Protein AF-A0AAV8RXY7-F1 (afdb_monomer)

Solvent-accessible surface area (backbone atoms only — not comparable to full-atom values): 15376 Å² total; per-residue (Å²): 144,84,85,85,75,96,78,85,91,80,81,75,72,74,79,81,74,60,97,50,96,78,36,74,50,76,50,83,57,82,50,95,95,50,82,66,49,43,33,24,35,46,26,72,66,58,101,54,86,32,52,81,64,54,101,77,52,62,46,78,62,53,51,87,54,90,27,57,90,34,76,30,39,99,88,42,94,84,59,57,44,53,64,46,86,80,56,70,47,79,39,71,18,61,51,19,47,54,55,50,50,54,50,52,23,30,49,59,41,71,43,48,61,59,52,52,54,48,56,75,72,41,94,61,91,74,90,79,55,100,74,74,42,69,87,66,44,89,69,62,76,67,76,58,92,83,53,81,51,97,85,53,45,76,90,37,54,83,67,57,90,86,42,88,86,58,78,71,69,78,86,64,45,76,50,41,52,92,54,35,48,86,70,66,90,48,71,69,58,25,47,77,69,73,32,45,79,54,95,94,34,50,32,39,51,46,39,62,53,48,53,55,49,52,62,73,67,56,87,83,80,86,88,84,89,68,100,71,92,84,74,87,83,80,127

Foldseek 3Di:
DDDDDDDDPPDPPDDDFAQDPPDKDWDFDDDPPDATKTKIKDWPQDPDAQQDDDPVQDQPPCCVHPCVVRADDPPDDPTRGGGHDIDMDMDIFDQSVVSVVLVVFQVCLVCVVVVVVVVVPDVDPPPDDPPPDPPVVVRDDHFDPPDPDPVTRPVRDPDDPPDPPDDDDDDADWDKPNRGDDQDQDPVSLVVVVWDQDPNITTGPRSVVVVVVCVVPDDDDDDDDDPDDDDPPDD

Secondary structure (DSSP, 8-state):
------------------S-TT-EEEEEE--TTSPPEEEEEEES--SSTT----TT--SSSSTTTTTTT----SS-SSS--------EEEEESHHHHHHHHHHHHHHHHHTHHHHHHHHHH-SS-----TTS-GGG-TTS----TT---TT--GGG-SS-TT-TT--------EEETTT-S---SSHHHHHHTT-EEETTEEEEEHHHHHHHHHHHH-SS------S--------

Structure (mmCIF, N/CA/C/O backbone):
data_AF-A0AAV8RXY7-F1
#
_entry.id   AF-A0AAV8RXY7-F1
#
loop_
_atom_site.group_PDB
_atom_site.id
_atom_site.type_symbol
_atom_site.label_atom_id
_atom_site.label_alt_id
_atom_site.label_comp_id
_atom_site.label_asym_id
_atom_site.label_entity_id
_atom_site.label_seq_id
_atom_site.pdbx_PDB_ins_code
_atom_site.Cartn_x
_atom_site.Cartn_y
_atom_site.Cartn_z
_atom_site.occupancy
_atom_site.B_iso_or_equiv
_atom_site.auth_seq_id
_atom_site.auth_comp_id
_atom_site.auth_asym_id
_atom_site.auth_atom_id
_atom_site.pdbx_PDB_model_num
ATOM 1 N N . MET A 1 1 ? -4.567 -44.059 16.437 1.00 34.59 1 MET A N 1
ATOM 2 C CA . MET A 1 1 ? -3.277 -43.548 16.931 1.00 34.59 1 MET A CA 1
ATOM 3 C C . MET A 1 1 ? -2.246 -43.784 15.844 1.00 34.59 1 MET A C 1
ATOM 5 O O . MET A 1 1 ? -1.681 -44.859 15.807 1.00 34.59 1 MET A O 1
ATOM 9 N N . GLN A 1 2 ? -2.118 -42.834 14.917 1.00 22.16 2 GLN A N 1
ATOM 10 C CA . GLN A 1 2 ? -0.884 -42.459 14.221 1.00 22.16 2 GLN A CA 1
ATOM 11 C C . GLN A 1 2 ? -1.241 -41.192 13.435 1.00 22.16 2 GLN A C 1
ATOM 13 O O . GLN A 1 2 ? -2.153 -41.204 12.610 1.00 22.16 2 GLN A O 1
ATOM 18 N N . VAL A 1 3 ? -0.653 -40.076 13.853 1.00 27.45 3 VAL A N 1
ATOM 19 C CA . VAL A 1 3 ? -0.869 -38.731 13.319 1.00 27.45 3 VAL A CA 1
ATOM 20 C C . VAL A 1 3 ? 0.411 -38.405 12.570 1.00 27.45 3 VAL A C 1
ATOM 22 O O . VAL A 1 3 ? 1.400 -38.051 13.204 1.00 27.45 3 VAL A O 1
ATOM 25 N N . ASP A 1 4 ? 0.403 -38.562 11.251 1.00 24.06 4 ASP A N 1
ATOM 26 C CA . ASP A 1 4 ? 1.559 -38.221 10.424 1.00 24.06 4 ASP A CA 1
ATOM 27 C C . ASP A 1 4 ? 1.379 -36.811 9.849 1.00 24.06 4 ASP A C 1
ATOM 29 O O . ASP A 1 4 ? 0.606 -36.551 8.928 1.00 24.06 4 ASP A O 1
ATOM 33 N N . SER A 1 5 ? 2.036 -35.896 10.563 1.00 25.20 5 SER A N 1
ATOM 34 C CA . SER A 1 5 ? 2.735 -34.685 10.124 1.00 25.20 5 SER A CA 1
ATOM 35 C C . SER A 1 5 ? 2.335 -34.018 8.798 1.00 25.20 5 SER A C 1
ATOM 37 O O . SER A 1 5 ? 2.651 -34.438 7.688 1.00 25.20 5 SER A O 1
ATOM 39 N N . LEU A 1 6 ? 1.770 -32.825 8.989 1.00 29.48 6 LEU A N 1
ATOM 40 C CA . LEU A 1 6 ? 1.746 -31.674 8.092 1.00 29.48 6 LEU A CA 1
ATOM 41 C C . LEU A 1 6 ? 3.090 -31.465 7.372 1.00 29.48 6 LEU A C 1
ATOM 43 O O . LEU A 1 6 ? 4.058 -30.987 7.961 1.00 29.48 6 LEU A O 1
ATOM 47 N N . ALA A 1 7 ? 3.111 -31.739 6.073 1.00 24.28 7 ALA A N 1
ATOM 48 C CA . ALA A 1 7 ? 4.133 -31.261 5.158 1.00 24.28 7 ALA A CA 1
ATOM 49 C C . ALA A 1 7 ? 3.446 -30.482 4.029 1.00 24.28 7 ALA A C 1
ATOM 51 O O . ALA A 1 7 ? 2.428 -30.929 3.505 1.00 24.28 7 ALA A O 1
ATOM 52 N N . TRP A 1 8 ? 4.052 -29.352 3.650 1.00 22.92 8 TRP A N 1
ATOM 53 C CA . TRP A 1 8 ? 3.743 -28.499 2.489 1.00 22.92 8 TRP A CA 1
ATOM 54 C C . TRP A 1 8 ? 2.777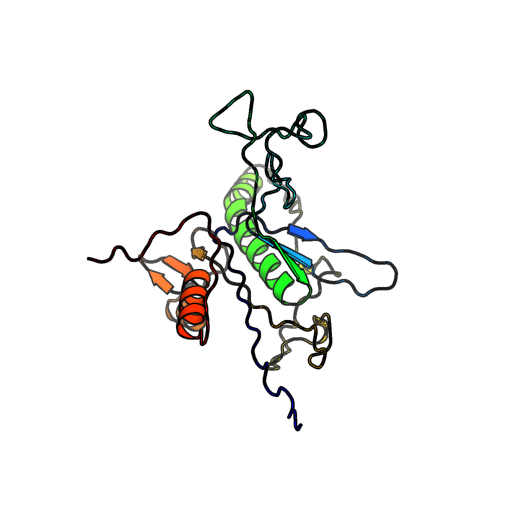 -27.319 2.693 1.00 22.92 8 TRP A C 1
ATOM 56 O O . TRP A 1 8 ? 1.708 -27.236 2.098 1.00 22.92 8 TRP A O 1
ATOM 66 N N . LEU A 1 9 ? 3.251 -26.313 3.435 1.00 25.00 9 LEU A N 1
ATOM 67 C CA . LEU A 1 9 ? 2.855 -24.905 3.279 1.00 25.00 9 LEU A CA 1
ATOM 68 C C . LEU A 1 9 ? 3.960 -24.149 2.516 1.00 25.00 9 LEU A C 1
ATOM 70 O O . LEU A 1 9 ? 4.635 -23.286 3.062 1.00 25.00 9 LEU A O 1
ATOM 74 N N . SER A 1 10 ? 4.176 -24.502 1.248 1.00 30.14 10 SER A N 1
ATOM 75 C CA . SER A 1 10 ? 5.050 -23.754 0.335 1.00 30.14 10 SER A CA 1
ATOM 76 C C . SER A 1 10 ? 4.173 -22.879 -0.564 1.00 30.14 10 SER A C 1
ATOM 78 O O . SER A 1 10 ? 3.260 -23.384 -1.216 1.00 30.14 10 SER A O 1
ATOM 80 N N . ASN A 1 11 ? 4.465 -21.572 -0.569 1.00 27.84 11 ASN A N 1
ATOM 81 C CA . ASN A 1 11 ? 3.785 -20.459 -1.256 1.00 27.84 11 ASN A CA 1
ATOM 82 C C . ASN A 1 11 ? 2.677 -19.743 -0.465 1.00 27.84 11 ASN A C 1
ATOM 84 O O . ASN A 1 11 ? 1.527 -19.656 -0.894 1.00 27.84 11 ASN A O 1
ATOM 88 N N . ARG A 1 12 ? 3.051 -19.106 0.652 1.00 28.88 12 ARG A N 1
ATOM 89 C CA . ARG A 1 12 ? 2.296 -17.975 1.219 1.00 28.88 12 ARG A CA 1
ATOM 90 C C . ARG A 1 12 ? 2.552 -16.702 0.397 1.00 28.88 12 ARG A C 1
ATOM 92 O O . ARG A 1 12 ? 3.241 -15.792 0.837 1.00 28.88 12 ARG A O 1
ATOM 99 N N . LEU A 1 13 ? 1.996 -16.638 -0.811 1.00 28.05 13 LEU A N 1
ATOM 100 C CA . LEU A 1 13 ? 1.849 -15.379 -1.550 1.00 28.05 13 LEU A CA 1
ATOM 101 C C . LEU A 1 13 ? 0.581 -14.685 -1.043 1.00 28.05 13 LEU A C 1
ATOM 103 O O . LEU A 1 13 ? -0.517 -14.949 -1.527 1.00 28.05 13 LEU A O 1
ATOM 107 N N . TRP A 1 14 ? 0.728 -13.810 -0.052 1.00 30.62 14 TRP A N 1
ATOM 108 C CA . TRP A 1 14 ? -0.357 -12.932 0.381 1.00 30.62 14 TRP A CA 1
ATOM 109 C C . TRP A 1 14 ? -0.233 -11.610 -0.369 1.00 30.62 14 TRP A C 1
ATOM 111 O O . TRP A 1 14 ? 0.578 -10.751 -0.033 1.00 30.62 14 TRP A O 1
ATOM 121 N N . GLY A 1 15 ? -1.011 -11.463 -1.439 1.00 29.14 15 GLY A N 1
ATOM 122 C CA . GLY A 1 15 ? -1.117 -10.197 -2.155 1.00 29.14 15 GLY A CA 1
ATOM 123 C C . GLY A 1 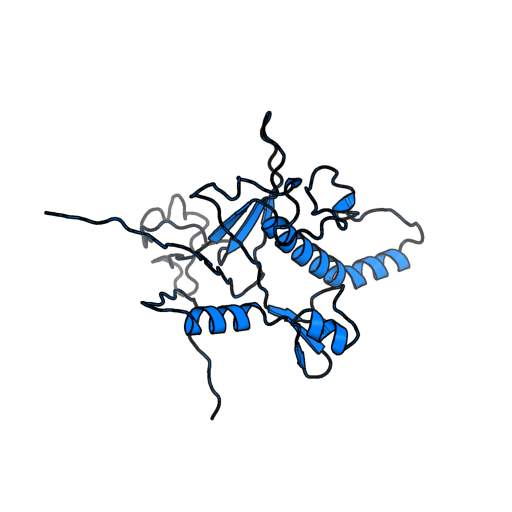15 ? -2.042 -9.249 -1.401 1.00 29.14 15 GLY A C 1
ATOM 124 O O . GLY A 1 15 ? -3.256 -9.348 -1.549 1.00 29.14 15 GLY A O 1
ATOM 125 N N . LEU A 1 16 ? -1.490 -8.318 -0.618 1.00 32.62 16 LEU A N 1
ATOM 126 C CA . LEU A 1 16 ? -2.256 -7.165 -0.151 1.00 32.62 16 LEU A CA 1
ATOM 127 C C . LEU A 1 16 ? -2.318 -6.154 -1.300 1.00 32.62 16 LEU A C 1
ATOM 129 O O . LEU A 1 16 ? -1.301 -5.588 -1.696 1.00 32.62 16 LEU A O 1
ATOM 133 N N . SER A 1 17 ? -3.500 -5.951 -1.874 1.00 33.50 17 SER A N 1
ATOM 134 C CA . SER A 1 17 ? -3.694 -4.989 -2.954 1.00 33.50 17 SER A CA 1
ATOM 135 C C . SER A 1 17 ? -4.629 -3.883 -2.495 1.00 33.50 17 SER A C 1
ATOM 137 O O . SER A 1 17 ? -5.847 -4.054 -2.488 1.00 33.50 17 SER A O 1
ATOM 139 N N . THR A 1 18 ? -4.064 -2.725 -2.168 1.00 38.75 18 THR A N 1
ATOM 140 C CA . THR A 1 18 ? -4.831 -1.531 -1.814 1.00 38.75 18 THR A CA 1
ATOM 141 C C . THR A 1 18 ? -5.214 -0.789 -3.093 1.00 38.75 18 THR A C 1
ATOM 143 O O . THR A 1 18 ? -4.371 -0.425 -3.914 1.00 38.75 18 THR A O 1
ATOM 146 N N . HIS A 1 19 ? -6.518 -0.599 -3.308 1.00 36.34 19 HIS A N 1
ATOM 147 C CA . HIS A 1 19 ? -7.086 -0.090 -4.565 1.00 36.34 19 HIS A CA 1
ATOM 148 C C . HIS A 1 19 ? -6.817 1.410 -4.813 1.00 36.34 19 HIS A C 1
ATOM 150 O O . HIS A 1 19 ? -7.224 1.977 -5.829 1.00 36.34 19 HIS A O 1
ATOM 156 N N . THR A 1 20 ? -6.069 2.055 -3.920 1.00 40.84 20 THR A N 1
ATOM 157 C CA . THR A 1 20 ? -5.692 3.457 -4.034 1.00 40.84 20 THR A CA 1
ATOM 158 C C . THR A 1 20 ? -4.295 3.630 -3.471 1.00 40.84 20 THR A C 1
ATOM 160 O O . THR A 1 20 ? -4.070 3.524 -2.271 1.00 40.84 20 THR A O 1
ATOM 163 N N . THR A 1 21 ? -3.334 3.966 -4.328 1.00 41.31 21 THR A N 1
ATOM 164 C CA . THR A 1 21 ? -2.010 4.456 -3.924 1.00 41.31 21 THR A CA 1
ATOM 165 C C . THR A 1 21 ? -2.142 5.876 -3.346 1.00 41.31 21 THR A C 1
ATOM 167 O O . THR A 1 21 ? -1.557 6.827 -3.869 1.00 41.31 21 THR A O 1
ATOM 170 N N . ARG A 1 22 ? -2.994 6.076 -2.335 1.00 44.72 22 ARG A N 1
ATOM 171 C CA . ARG A 1 22 ? -3.129 7.356 -1.625 1.00 44.72 22 ARG A CA 1
ATOM 172 C C . ARG A 1 22 ? -2.224 7.404 -0.397 1.00 44.72 22 ARG A C 1
ATOM 174 O O . ARG A 1 22 ? -1.561 8.419 -0.223 1.00 44.72 22 ARG A O 1
ATOM 181 N N . ASN A 1 23 ? -2.031 6.279 0.295 1.00 46.62 23 ASN A N 1
ATOM 182 C CA . ASN A 1 23 ? -1.263 6.246 1.543 1.00 46.62 23 ASN A CA 1
ATOM 183 C C . ASN A 1 23 ? -0.055 5.331 1.432 1.00 46.62 23 ASN A C 1
ATOM 185 O O . ASN A 1 23 ? -0.167 4.110 1.503 1.00 46.62 23 ASN A O 1
ATOM 189 N N . ALA A 1 24 ? 1.100 5.950 1.215 1.00 52.00 24 ALA A N 1
ATOM 190 C CA . ALA A 1 24 ? 2.394 5.315 1.370 1.00 52.00 24 ALA A CA 1
ATOM 191 C C . ALA A 1 24 ? 3.230 6.195 2.295 1.00 52.00 24 ALA A C 1
ATOM 193 O O . ALA A 1 24 ? 3.579 7.319 1.927 1.00 52.00 24 ALA A O 1
ATOM 194 N N . TYR A 1 25 ? 3.541 5.686 3.484 1.00 52.88 25 TYR A N 1
ATOM 195 C CA . TYR A 1 25 ? 4.426 6.360 4.431 1.00 52.88 25 TYR A CA 1
ATOM 196 C C . TYR A 1 25 ? 5.756 5.626 4.475 1.00 52.88 25 TYR A C 1
ATOM 198 O O . TYR A 1 25 ? 5.791 4.400 4.576 1.00 52.88 25 TYR A O 1
ATOM 206 N N . LEU A 1 26 ? 6.849 6.379 4.397 1.00 54.22 26 LEU A N 1
ATOM 207 C CA . LEU A 1 26 ? 8.200 5.849 4.515 1.00 54.22 26 LEU A CA 1
ATOM 208 C C . LEU A 1 26 ? 8.814 6.388 5.793 1.00 54.22 26 LEU A C 1
ATOM 210 O O . LEU A 1 26 ? 8.890 7.600 5.992 1.00 54.22 26 LEU A O 1
ATOM 214 N N . LEU A 1 27 ? 9.255 5.475 6.648 1.00 52.12 27 LEU A N 1
ATOM 215 C CA . LEU A 1 27 ? 9.952 5.794 7.884 1.00 52.12 27 LEU A CA 1
ATOM 216 C C . LEU A 1 27 ? 11.295 5.077 7.876 1.00 52.12 27 LEU A C 1
ATOM 218 O O . LEU A 1 27 ? 11.360 3.853 7.876 1.00 52.12 27 LEU A O 1
ATOM 222 N N . THR A 1 28 ? 12.381 5.840 7.918 1.00 49.81 28 THR A N 1
ATOM 223 C CA . THR A 1 28 ? 13.703 5.297 8.240 1.00 49.81 28 THR A CA 1
ATOM 224 C C . THR A 1 28 ? 13.858 5.323 9.757 1.00 49.81 28 THR A C 1
ATOM 226 O O . THR A 1 28 ? 14.027 6.396 10.341 1.00 49.81 28 THR A O 1
ATOM 229 N N . ARG A 1 29 ? 13.764 4.166 10.423 1.00 43.91 29 ARG A N 1
ATOM 230 C CA . ARG A 1 29 ? 13.969 4.078 11.877 1.00 43.91 29 ARG A CA 1
ATOM 231 C C . ARG A 1 29 ? 15.422 3.719 12.181 1.00 43.91 29 ARG A C 1
ATOM 233 O O . ARG A 1 29 ? 15.904 2.678 11.752 1.00 43.91 29 ARG A O 1
ATOM 240 N N . ARG A 1 30 ? 16.086 4.547 12.993 1.00 42.56 30 ARG A N 1
ATOM 241 C CA . ARG A 1 30 ? 17.365 4.216 13.635 1.00 42.56 30 ARG A CA 1
ATOM 242 C C . ARG A 1 30 ? 17.075 3.619 15.007 1.00 42.56 30 ARG A C 1
ATOM 244 O O . ARG A 1 30 ? 16.600 4.328 15.891 1.00 42.56 30 ARG A O 1
ATOM 251 N N . LEU A 1 31 ? 17.358 2.338 15.198 1.00 42.62 31 LEU A N 1
ATOM 252 C CA . LEU A 1 31 ? 17.542 1.794 16.540 1.00 42.62 31 LEU A CA 1
ATOM 253 C C . LEU A 1 31 ? 19.045 1.801 16.806 1.00 42.62 31 LEU A C 1
ATOM 255 O O . LEU A 1 31 ? 19.824 1.299 15.999 1.00 42.62 31 LEU A O 1
ATOM 259 N N . LEU A 1 32 ? 19.466 2.441 17.897 1.00 39.31 32 LEU A N 1
ATOM 260 C CA . LEU A 1 32 ? 20.851 2.359 18.350 1.00 39.31 32 LEU A CA 1
ATOM 261 C C . LEU A 1 32 ? 21.163 0.863 18.531 1.00 39.31 32 LEU A C 1
ATOM 263 O O . LEU A 1 32 ? 20.514 0.225 19.349 1.00 39.31 32 LEU A O 1
ATOM 267 N N . GLN A 1 33 ? 22.109 0.335 17.741 1.00 38.84 33 GLN A N 1
ATOM 268 C CA . GLN A 1 33 ? 22.546 -1.075 17.647 1.00 38.84 33 GLN A CA 1
ATOM 269 C C . GLN A 1 33 ? 21.853 -1.997 16.615 1.00 38.84 33 GLN A C 1
ATOM 271 O O . GLN A 1 33 ? 22.261 -3.150 16.515 1.00 38.84 33 GLN A O 1
ATOM 276 N N . VAL A 1 34 ? 20.902 -1.535 15.787 1.00 49.19 34 VAL A N 1
ATOM 277 C CA . VAL A 1 34 ? 20.302 -2.365 14.711 1.00 49.19 34 VAL A CA 1
ATOM 278 C C . VAL A 1 34 ? 20.523 -1.724 13.341 1.00 49.19 34 VAL A C 1
ATOM 280 O O . VAL A 1 34 ? 20.397 -0.508 13.193 1.00 49.19 34 VAL A O 1
ATOM 283 N N . GLN A 1 35 ? 20.858 -2.552 12.348 1.00 53.28 35 GLN A N 1
ATOM 284 C CA . GLN A 1 35 ? 20.993 -2.182 10.937 1.00 53.28 35 GLN A CA 1
ATOM 285 C C . GLN A 1 35 ? 19.754 -1.406 10.452 1.00 53.28 35 GLN A C 1
ATOM 287 O O . GLN A 1 35 ? 18.624 -1.714 10.839 1.00 53.28 35 GLN A O 1
ATOM 292 N N . GLU A 1 36 ? 19.964 -0.366 9.641 1.00 58.91 36 GLU A N 1
ATOM 293 C CA . GLU A 1 36 ? 18.878 0.467 9.117 1.00 58.91 36 GLU A CA 1
ATOM 294 C C . GLU A 1 36 ? 17.955 -0.380 8.231 1.00 58.91 36 GLU A C 1
ATOM 296 O O . GLU A 1 36 ? 18.405 -1.004 7.274 1.00 58.91 36 GLU A O 1
ATOM 301 N N . LYS A 1 37 ? 16.660 -0.420 8.558 1.00 68.00 37 LYS A N 1
ATOM 302 C CA . LYS A 1 37 ? 15.653 -1.154 7.784 1.00 68.00 37 LYS A CA 1
ATOM 303 C C . LYS A 1 37 ? 14.834 -0.180 6.949 1.00 68.00 37 LYS A C 1
ATOM 305 O O . LYS A 1 37 ? 14.349 0.829 7.468 1.00 68.00 37 LYS A O 1
ATOM 310 N N . ASN A 1 38 ? 14.624 -0.509 5.677 1.00 77.56 38 ASN A N 1
ATOM 311 C CA . ASN A 1 38 ? 13.622 0.173 4.866 1.00 77.56 38 ASN A CA 1
ATOM 312 C C . ASN A 1 38 ? 12.235 -0.261 5.345 1.00 77.56 38 ASN A C 1
ATOM 314 O O . ASN A 1 38 ? 11.945 -1.458 5.344 1.00 77.56 38 ASN A O 1
ATOM 318 N N . ILE A 1 39 ? 11.396 0.699 5.742 1.00 85.25 39 ILE A N 1
ATOM 319 C CA . ILE A 1 39 ? 10.032 0.443 6.212 1.00 85.25 39 ILE A CA 1
ATOM 320 C C . ILE A 1 39 ? 9.050 1.278 5.396 1.00 85.25 39 ILE A C 1
ATOM 322 O O . ILE A 1 39 ? 9.222 2.492 5.251 1.00 85.25 39 ILE A O 1
ATOM 326 N N . ALA A 1 40 ? 8.004 0.622 4.899 1.00 86.25 40 ALA A N 1
ATOM 327 C CA . ALA A 1 40 ? 6.881 1.251 4.223 1.00 86.25 40 ALA A CA 1
ATOM 328 C C . ALA A 1 40 ? 5.558 0.831 4.870 1.00 86.25 40 ALA A C 1
ATOM 330 O O . ALA A 1 40 ? 5.413 -0.307 5.306 1.00 86.25 40 ALA A O 1
ATOM 331 N N . PHE A 1 41 ? 4.583 1.733 4.898 1.00 88.25 41 PHE A N 1
ATOM 332 C CA . PHE A 1 41 ? 3.213 1.439 5.320 1.00 88.25 41 PHE A CA 1
ATOM 333 C C . PHE A 1 41 ? 2.270 1.600 4.126 1.00 88.25 41 PHE A C 1
ATOM 335 O O . PHE A 1 41 ? 2.372 2.606 3.419 1.00 88.25 41 PHE A O 1
ATOM 342 N N . LEU A 1 42 ? 1.407 0.608 3.883 1.00 87.62 42 LEU A N 1
ATOM 343 C CA . LEU A 1 42 ? 0.413 0.592 2.805 1.00 87.62 42 LEU A CA 1
ATOM 344 C C . LEU A 1 42 ? -0.931 0.070 3.327 1.00 87.62 42 LEU A C 1
ATOM 346 O O . LEU A 1 42 ? -0.979 -0.941 4.019 1.00 87.62 42 LEU A O 1
ATOM 350 N N . GLY A 1 43 ? -2.040 0.695 2.942 1.00 87.62 43 GLY A N 1
ATOM 351 C CA . GLY A 1 43 ? -3.375 0.270 3.377 1.00 87.62 43 GLY A CA 1
ATOM 352 C C . GLY A 1 43 ? -4.482 1.174 2.858 1.00 87.62 43 GLY A C 1
ATOM 353 O O . GLY A 1 43 ? -4.225 2.053 2.029 1.00 87.62 43 GLY A O 1
ATOM 354 N N . GLY A 1 44 ? -5.700 0.960 3.357 1.00 85.56 44 GLY A N 1
ATOM 355 C CA . GLY A 1 44 ? -6.822 1.883 3.157 1.00 85.56 44 GLY A CA 1
ATOM 356 C C . GLY A 1 44 ? -6.760 3.112 4.070 1.00 85.56 44 GLY A C 1
ATOM 357 O O . GLY A 1 44 ? -7.213 4.181 3.676 1.00 85.56 44 GLY A O 1
ATOM 358 N N . LEU A 1 45 ? -6.084 2.997 5.219 1.00 88.62 45 LEU A N 1
ATOM 359 C CA . LEU A 1 45 ? -6.059 4.045 6.243 1.00 88.62 45 LEU A CA 1
ATOM 360 C C . LEU A 1 45 ? -5.279 5.306 5.809 1.00 88.62 45 LEU A C 1
ATOM 362 O O . LEU A 1 45 ? -4.052 5.274 5.671 1.00 88.62 45 LEU A O 1
ATOM 366 N N . ASP A 1 46 ? -5.999 6.412 5.619 1.00 87.69 46 ASP A N 1
ATOM 367 C CA . ASP A 1 46 ? -5.462 7.770 5.466 1.00 87.69 46 ASP A CA 1
ATOM 368 C C . ASP A 1 46 ? -5.164 8.398 6.851 1.00 87.69 46 ASP A C 1
ATOM 370 O O . ASP A 1 46 ? -5.894 8.168 7.816 1.00 87.69 46 ASP A O 1
ATOM 374 N N . L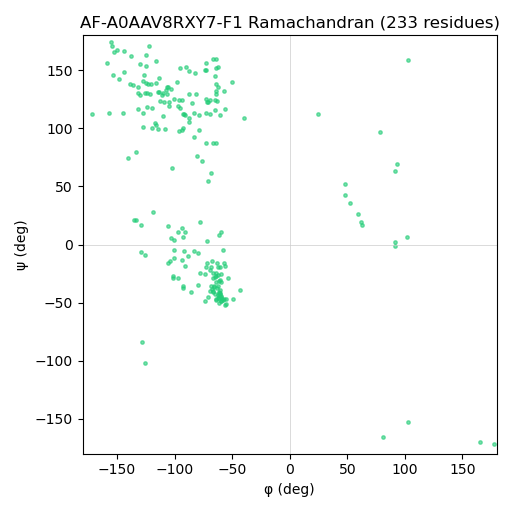EU A 1 47 ? -4.133 9.249 6.956 1.00 87.19 47 LEU A N 1
ATOM 375 C CA . LEU A 1 47 ? -3.910 10.097 8.143 1.00 87.19 47 LEU A CA 1
ATOM 376 C C . LEU A 1 47 ? -4.812 11.340 8.101 1.00 87.19 47 LEU A C 1
ATOM 378 O O . LEU A 1 47 ? -4.362 12.438 7.766 1.00 87.19 47 LEU A O 1
ATOM 382 N N . CYS A 1 48 ? -6.093 11.151 8.397 1.00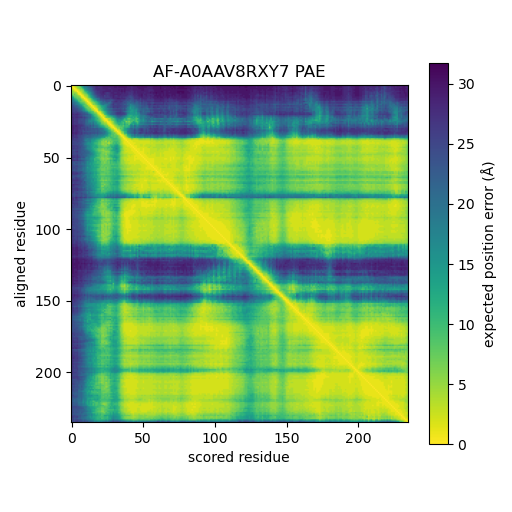 88.69 48 CYS A N 1
ATOM 383 C CA . CYS A 1 48 ? -7.098 12.210 8.420 1.00 88.69 48 CYS A CA 1
ATOM 384 C C . CYS A 1 48 ? -8.266 11.865 9.352 1.00 88.69 48 CYS A C 1
ATOM 386 O O . CYS A 1 48 ? -8.391 10.734 9.818 1.00 88.69 48 CYS A O 1
ATOM 388 N N . ASP A 1 49 ? -9.135 12.846 9.576 1.00 90.50 49 ASP A N 1
ATOM 389 C CA . ASP A 1 49 ? -10.151 12.809 10.630 1.00 90.50 49 ASP A CA 1
ATOM 390 C C . ASP A 1 49 ? -11.172 11.670 10.457 1.00 90.50 49 ASP A C 1
ATOM 392 O O . ASP A 1 49 ? -11.693 11.438 9.366 1.00 90.50 49 ASP A O 1
ATOM 396 N N . GLY A 1 50 ? -11.500 10.956 11.525 1.00 92.31 50 GLY A N 1
ATOM 397 C CA . GLY A 1 50 ? -12.506 9.902 11.574 1.00 92.31 50 GLY A CA 1
ATOM 398 C C . GLY A 1 50 ? -11.980 8.500 11.294 1.00 92.31 50 GLY A C 1
ATOM 399 O O . GLY A 1 50 ? -12.770 7.558 11.312 1.00 92.31 50 GLY A O 1
ATOM 400 N N . ARG A 1 51 ? -10.677 8.355 11.011 1.00 93.94 51 ARG A N 1
ATOM 401 C CA . ARG A 1 51 ? -10.047 7.077 10.616 1.00 93.94 51 ARG A CA 1
ATOM 402 C C . ARG A 1 51 ? -9.517 6.306 11.816 1.00 93.94 51 ARG A C 1
ATOM 404 O O . ARG A 1 51 ? -9.269 5.107 11.706 1.00 93.94 51 ARG A O 1
ATOM 411 N N . TYR A 1 52 ? -9.321 6.981 12.948 1.00 94.62 52 TYR A N 1
ATOM 412 C CA . TYR A 1 52 ? -8.957 6.312 14.184 1.00 94.62 52 TYR A CA 1
ATOM 413 C C . TYR A 1 52 ? -10.158 5.525 14.710 1.00 94.62 52 TYR A C 1
ATOM 415 O O . TYR A 1 52 ? -11.219 6.089 14.973 1.00 94.62 52 TYR A O 1
ATOM 423 N N . ASP A 1 53 ? -9.987 4.219 14.895 1.00 96.06 53 ASP A N 1
ATOM 424 C CA . ASP A 1 53 ? -10.985 3.384 15.552 1.00 96.06 53 ASP A CA 1
ATOM 425 C C . ASP A 1 53 ? -10.357 2.129 16.168 1.00 96.06 53 ASP A C 1
ATOM 427 O O . ASP A 1 53 ? -9.166 1.846 16.005 1.00 96.06 53 ASP A O 1
ATOM 431 N N . THR A 1 54 ? -11.173 1.369 16.891 1.00 94.94 54 THR A N 1
ATOM 432 C CA . THR A 1 54 ? -10.808 0.071 17.459 1.00 94.94 54 THR A CA 1
ATOM 433 C C . THR A 1 54 ? -11.804 -1.004 17.010 1.00 94.94 54 THR A C 1
ATOM 435 O O . THR A 1 54 ? -12.917 -0.676 16.595 1.00 94.94 54 THR A O 1
ATOM 438 N N . PRO A 1 55 ? -11.480 -2.309 17.132 1.00 96.44 55 PRO A N 1
ATOM 439 C CA . PRO A 1 55 ? -12.403 -3.383 16.743 1.00 96.44 55 PRO A CA 1
ATOM 440 C C . PRO A 1 55 ? -13.766 -3.356 17.455 1.00 96.44 55 PRO A C 1
ATOM 442 O O . PRO A 1 55 ? -14.697 -4.020 17.017 1.00 96.44 55 PRO A O 1
ATOM 445 N N . GLN A 1 56 ? -13.895 -2.607 18.556 1.00 95.94 56 GLN A N 1
ATOM 446 C CA . GLN A 1 56 ? -15.159 -2.421 19.270 1.00 95.94 56 GLN A CA 1
ATOM 447 C C . GLN A 1 56 ? -16.150 -1.515 18.526 1.00 95.94 56 GLN A C 1
ATOM 449 O O . GLN A 1 56 ? -17.332 -1.572 18.853 1.00 95.94 56 GLN A O 1
ATOM 454 N N . GLN A 1 57 ? -15.692 -0.688 17.573 1.00 93.88 57 GLN A N 1
ATOM 455 C CA . GLN A 1 57 ? -16.540 0.147 16.707 1.00 93.88 57 GLN A CA 1
ATOM 456 C C . GLN A 1 57 ? -17.610 0.930 17.490 1.00 93.88 57 GLN A C 1
ATOM 458 O O . GLN A 1 57 ? -18.814 0.855 17.233 1.00 93.88 57 GLN A O 1
ATOM 463 N N . ARG A 1 58 ? -17.159 1.649 18.521 1.00 93.94 58 ARG A N 1
ATOM 464 C CA . ARG A 1 58 ? -18.028 2.308 19.504 1.00 93.94 58 ARG A CA 1
ATOM 465 C C . ARG A 1 58 ? -18.859 3.416 18.848 1.00 93.94 58 ARG A C 1
ATOM 467 O O . ARG A 1 58 ? -18.313 4.348 18.273 1.00 93.94 58 ARG A O 1
ATOM 474 N N . LEU A 1 59 ? -20.186 3.341 18.986 1.00 94.94 59 LEU A N 1
ATOM 475 C CA . LEU A 1 59 ? -21.122 4.281 18.344 1.00 94.94 59 LEU A CA 1
ATOM 476 C C . LEU A 1 59 ? -21.369 5.572 19.141 1.00 94.94 59 LEU A C 1
ATOM 478 O O . LEU A 1 59 ? -21.479 6.649 18.555 1.00 94.94 59 LEU A O 1
ATOM 482 N N . PHE A 1 60 ? -21.497 5.448 20.466 1.00 93.62 60 PHE A N 1
ATOM 483 C CA . PHE A 1 60 ? -21.857 6.544 21.384 1.00 93.62 60 PHE A CA 1
ATOM 484 C C . PHE A 1 60 ? -20.904 6.683 22.577 1.00 93.62 60 PHE A C 1
ATOM 486 O O . PHE A 1 60 ? -21.044 7.603 23.377 1.00 93.62 60 PHE A O 1
ATOM 493 N N . GLN A 1 61 ? -19.969 5.748 22.735 1.00 93.31 61 GLN A N 1
ATOM 494 C CA . GLN A 1 61 ? -18.986 5.783 23.815 1.00 93.31 61 GLN A CA 1
ATOM 495 C C . GLN A 1 61 ? -17.780 6.608 23.368 1.00 93.31 61 GLN A C 1
ATOM 497 O O . GLN A 1 61 ? -17.461 6.632 22.180 1.00 93.31 61 GLN A O 1
ATOM 502 N N . ASP A 1 62 ? -17.117 7.262 24.324 1.00 92.88 62 ASP A N 1
ATOM 503 C CA . ASP A 1 62 ? -15.868 8.007 24.102 1.00 92.88 62 ASP A CA 1
ATOM 504 C C . ASP A 1 62 ? -15.984 9.198 23.136 1.00 92.88 62 ASP A C 1
ATOM 506 O O . ASP A 1 62 ? -14.973 9.727 22.668 1.00 92.88 62 ASP A O 1
ATOM 510 N N . LEU A 1 63 ? -17.219 9.649 22.866 1.00 91.75 63 LEU A N 1
ATOM 511 C CA . LEU A 1 63 ? -17.490 10.829 22.041 1.00 91.75 63 LEU A CA 1
ATOM 512 C C . LEU A 1 63 ? -16.886 12.103 22.638 1.00 91.75 63 LEU A C 1
ATOM 514 O O . LEU A 1 63 ? -16.479 12.966 21.883 1.00 91.75 63 LEU A O 1
ATOM 518 N N . GLU A 1 64 ? -16.796 12.182 23.967 1.00 91.50 64 GLU A N 1
ATOM 519 C CA . GLU A 1 64 ? -16.186 13.291 24.717 1.00 91.50 64 GLU A CA 1
ATOM 520 C C . GLU A 1 64 ? -14.725 12.989 25.126 1.00 91.50 64 GLU A C 1
ATOM 522 O O . GLU A 1 64 ? -14.155 13.680 25.967 1.00 91.50 64 GLU A O 1
ATOM 527 N N . SER A 1 65 ? -14.111 11.920 24.594 1.00 92.12 65 SER A N 1
ATOM 528 C CA . SER A 1 65 ? -12.717 11.552 24.887 1.00 92.12 65 SER A CA 1
ATOM 529 C C . SER A 1 65 ? -11.887 11.404 23.606 1.00 92.12 65 SER A C 1
ATOM 531 O O . SER A 1 65 ? -11.469 12.394 23.013 1.00 92.12 65 SER A O 1
ATOM 533 N N . VAL A 1 66 ? -11.636 10.177 23.150 1.00 92.00 66 VAL A N 1
ATOM 534 C CA . VAL A 1 66 ? -10.770 9.884 22.001 1.00 92.00 66 VAL A CA 1
ATOM 535 C C . VAL A 1 66 ? -11.370 10.406 20.693 1.00 92.00 66 VAL A C 1
ATOM 537 O O . VAL A 1 66 ? -10.623 10.705 19.765 1.00 92.00 66 VAL A O 1
ATOM 540 N N . TYR A 1 67 ? -12.695 10.571 20.635 1.00 92.62 67 TYR A N 1
ATOM 541 C CA . TYR A 1 67 ? -13.393 11.089 19.460 1.00 92.62 67 TYR A CA 1
ATOM 542 C C . TYR A 1 67 ? -13.828 12.567 19.591 1.00 92.62 67 TYR A C 1
ATOM 544 O O . TYR A 1 67 ? -14.468 13.071 18.670 1.00 92.62 67 TYR A O 1
ATOM 552 N N . ASP A 1 68 ? -13.456 13.284 20.666 1.00 89.88 68 ASP A N 1
ATOM 553 C CA . ASP A 1 68 ? -13.945 14.649 20.997 1.00 89.88 68 ASP A CA 1
ATOM 554 C C . ASP A 1 68 ? -13.623 15.723 19.942 1.00 89.88 68 ASP A C 1
ATOM 556 O O . ASP A 1 68 ? -14.289 16.745 19.841 1.00 89.88 68 ASP A O 1
ATOM 560 N N . ASN A 1 69 ? -12.649 15.477 19.070 1.00 91.25 69 ASN A N 1
ATOM 561 C CA . ASN A 1 69 ? -12.360 16.325 17.908 1.00 91.25 69 ASN A CA 1
ATOM 562 C C . ASN A 1 69 ? -12.157 15.492 16.634 1.00 91.25 69 ASN A C 1
ATOM 564 O O . ASN A 1 69 ? -11.534 15.946 15.680 1.00 91.25 69 ASN A O 1
ATOM 568 N N . ASP A 1 70 ? -12.679 14.265 16.645 1.00 93.31 70 ASP A N 1
ATOM 569 C CA . ASP A 1 70 ? -12.566 13.282 15.563 1.00 93.31 70 ASP A CA 1
ATOM 570 C C . ASP A 1 70 ? -13.916 12.591 15.282 1.00 93.31 70 ASP A C 1
ATOM 572 O O . ASP A 1 70 ? -13.996 11.481 14.744 1.00 93.31 70 ASP A O 1
ATOM 576 N N . PHE A 1 71 ? -15.019 13.236 15.684 1.00 92.69 71 PHE A N 1
ATOM 577 C CA . PHE A 1 71 ? -16.359 12.750 15.390 1.00 92.69 71 PHE A CA 1
ATOM 578 C C . PHE A 1 71 ? -16.594 12.785 13.879 1.00 92.69 71 PHE A C 1
ATOM 580 O O . PHE A 1 71 ? -16.652 13.849 13.261 1.00 92.69 71 PHE A O 1
ATOM 587 N N . HIS A 1 72 ? -16.787 11.608 13.290 1.00 93.12 72 HIS A N 1
ATOM 588 C CA . HIS A 1 72 ? -17.077 11.462 11.874 1.00 93.12 72 HIS A CA 1
ATOM 589 C C . HIS A 1 72 ? -18.428 10.791 11.689 1.00 93.12 72 HIS A C 1
ATOM 591 O O . HIS A 1 72 ? -18.626 9.654 12.104 1.00 93.12 72 HIS A O 1
ATOM 597 N N . ASN A 1 73 ? -19.360 11.509 11.074 1.00 94.00 73 ASN A N 1
ATOM 598 C CA . ASN A 1 73 ? -20.534 10.943 10.429 1.00 94.00 73 ASN A CA 1
ATOM 599 C C . ASN A 1 73 ? -21.014 11.966 9.382 1.00 94.00 73 ASN A C 1
ATOM 601 O O . ASN A 1 73 ? -21.454 13.055 9.755 1.00 94.00 73 ASN A O 1
ATOM 605 N N . PRO A 1 74 ? -20.928 11.663 8.079 1.00 90.50 74 PRO A N 1
ATOM 606 C CA . PRO A 1 74 ? -21.315 12.599 7.027 1.00 90.50 74 PRO A CA 1
ATOM 607 C C . PRO A 1 74 ? -22.836 12.807 6.928 1.00 90.50 74 PRO A C 1
ATOM 609 O O . PRO A 1 74 ? -23.277 13.764 6.295 1.00 90.50 74 PRO A O 1
ATOM 612 N N . MET A 1 75 ? -23.641 11.932 7.539 1.00 91.06 75 MET A N 1
ATOM 613 C CA . MET A 1 75 ? -25.105 11.946 7.463 1.00 91.06 75 MET A CA 1
ATOM 614 C C . MET A 1 75 ? -25.771 12.550 8.707 1.00 91.06 75 MET A C 1
ATOM 616 O O . MET A 1 75 ? -26.875 13.085 8.605 1.00 91.06 75 MET A O 1
ATOM 620 N N . LEU A 1 76 ? -25.137 12.457 9.882 1.00 88.62 76 LEU A N 1
ATOM 621 C CA . LEU A 1 76 ? -25.714 12.845 11.174 1.00 88.62 76 LEU A CA 1
ATOM 622 C C . LEU A 1 76 ? -24.748 13.714 11.981 1.00 88.62 76 LEU A C 1
ATOM 624 O O . LEU A 1 76 ? -23.582 13.379 12.139 1.00 88.62 76 LEU A O 1
ATOM 628 N N . SER A 1 77 ? -25.252 14.793 12.581 1.00 78.81 77 SER A N 1
ATOM 629 C CA . SER A 1 77 ? -24.433 15.740 13.354 1.00 78.81 77 SER A CA 1
ATOM 630 C C . SER A 1 77 ? -24.358 15.460 14.859 1.00 78.81 77 SER A C 1
ATOM 632 O O . SER A 1 77 ? -23.541 16.068 15.540 1.00 78.81 77 SER A O 1
ATOM 634 N N . LYS A 1 78 ? -25.220 14.586 15.403 1.00 77.94 78 LYS A N 1
ATOM 635 C CA . LYS A 1 78 ? -25.362 14.355 16.859 1.00 77.94 78 LYS A CA 1
ATOM 636 C C . LYS A 1 78 ? -25.288 12.883 17.283 1.00 77.94 78 LYS A C 1
ATOM 638 O O . LYS A 1 78 ? -25.693 12.541 18.389 1.00 77.94 78 LYS A O 1
ATOM 643 N N . GLY A 1 79 ? -24.776 12.017 16.414 1.00 81.12 79 GLY A N 1
ATOM 644 C CA . GLY A 1 79 ? -24.603 10.595 16.702 1.00 81.12 79 GLY A CA 1
ATOM 645 C C . GLY A 1 79 ? -25.658 9.680 16.060 1.00 81.12 79 GLY A C 1
ATOM 646 O O . GLY A 1 79 ? -26.748 10.147 15.715 1.00 81.12 79 GLY A O 1
ATOM 647 N N . PRO A 1 80 ? -25.348 8.376 15.908 1.00 92.94 80 PRO A N 1
ATOM 648 C CA . PRO A 1 80 ? -24.063 7.734 16.241 1.00 92.94 80 PRO A CA 1
ATOM 649 C C . PRO A 1 80 ? -22.911 8.213 15.345 1.00 92.94 80 PRO A C 1
ATOM 651 O O . PRO A 1 80 ? -23.171 8.736 14.262 1.00 92.94 80 PRO A O 1
ATOM 654 N N . ARG A 1 81 ? -21.645 8.059 15.766 1.00 94.75 81 ARG A N 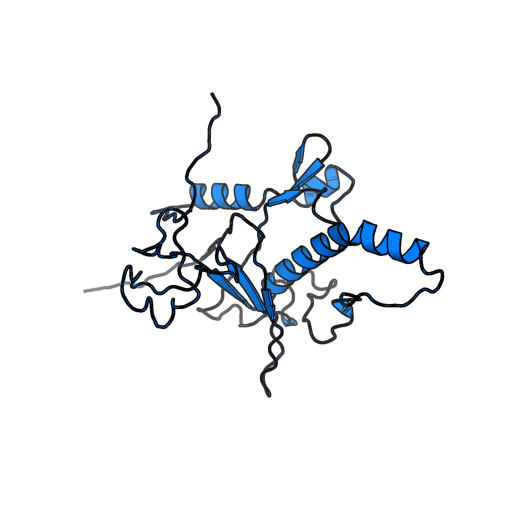1
ATOM 655 C CA . ARG A 1 81 ? -20.526 8.186 14.807 1.00 94.75 81 ARG A CA 1
ATOM 656 C C . ARG A 1 81 ? -20.617 7.077 13.756 1.00 94.75 81 ARG A C 1
ATOM 658 O O . ARG A 1 81 ? -21.261 6.059 13.997 1.00 94.75 81 ARG A O 1
ATOM 665 N N . GLU A 1 82 ? -19.976 7.262 12.613 1.00 96.00 82 GLU A N 1
ATOM 666 C CA . GLU A 1 82 ? -19.696 6.201 11.647 1.00 96.00 82 GLU A CA 1
ATOM 667 C C . GLU A 1 82 ? -18.365 5.538 12.041 1.00 96.00 82 GLU A C 1
ATOM 669 O O . GLU A 1 82 ? -17.323 6.188 11.930 1.00 96.00 82 GLU A O 1
ATOM 674 N N . PRO A 1 83 ? -18.362 4.289 12.555 1.00 96.19 83 PRO A N 1
ATOM 675 C CA . PRO A 1 83 ? -17.121 3.595 12.873 1.00 96.19 83 PRO A CA 1
ATOM 676 C C . PRO A 1 83 ? -16.278 3.328 11.629 1.00 96.19 83 PRO A C 1
ATOM 678 O O . PRO A 1 83 ? -16.814 3.119 10.541 1.00 96.19 83 PRO A O 1
ATOM 681 N N . TRP A 1 84 ? -14.961 3.260 11.804 1.00 96.00 84 TRP A N 1
ATOM 682 C CA . TRP A 1 84 ? -14.026 3.021 10.709 1.00 96.00 84 TRP A CA 1
ATOM 683 C C . TRP A 1 84 ? -13.400 1.629 10.821 1.00 96.00 84 TRP A C 1
ATOM 685 O O . TRP A 1 84 ? -12.598 1.359 11.713 1.00 96.00 84 TRP A O 1
ATOM 695 N N . HIS A 1 85 ? -13.769 0.733 9.905 1.00 95.19 85 HIS A N 1
ATOM 696 C CA . HIS A 1 85 ? -13.153 -0.588 9.753 1.00 95.19 85 HIS A CA 1
ATOM 697 C C . HIS A 1 85 ? -12.254 -0.593 8.523 1.00 95.19 85 HIS A C 1
ATOM 699 O O . HIS A 1 85 ? -12.731 -0.371 7.412 1.00 95.19 85 HIS A O 1
ATOM 705 N N . ASP A 1 86 ? -10.960 -0.837 8.714 1.00 94.12 86 ASP A N 1
ATOM 706 C CA . ASP A 1 86 ? -9.971 -0.760 7.640 1.00 94.12 86 ASP A CA 1
ATOM 707 C C . ASP A 1 86 ? -8.775 -1.683 7.912 1.00 94.12 86 ASP A C 1
ATOM 709 O O . ASP A 1 86 ? -8.560 -2.149 9.033 1.00 94.12 86 ASP A O 1
ATOM 713 N N . LEU A 1 87 ? -7.970 -1.924 6.879 1.00 89.88 87 LEU A N 1
ATOM 714 C CA . LEU A 1 87 ? -6.776 -2.757 6.921 1.00 89.88 87 LEU A CA 1
ATOM 715 C C . LEU A 1 87 ? -5.550 -1.978 6.426 1.00 89.88 87 LEU A C 1
ATOM 717 O O . LEU A 1 87 ? -5.577 -1.243 5.433 1.00 89.88 87 LEU A O 1
ATOM 721 N N . HIS A 1 88 ? -4.428 -2.178 7.115 1.00 90.25 88 HIS A N 1
ATOM 722 C CA . HIS A 1 88 ? -3.141 -1.570 6.789 1.00 90.25 88 HIS A CA 1
ATOM 723 C C . HIS A 1 88 ? -2.011 -2.560 7.083 1.00 90.25 88 HIS A C 1
ATOM 725 O O . HIS A 1 88 ? -2.111 -3.366 8.007 1.00 90.25 88 HIS A O 1
ATOM 731 N N . CYS A 1 89 ? -0.921 -2.502 6.322 1.00 91.00 89 CYS A N 1
ATOM 732 C CA . CYS A 1 89 ? 0.270 -3.305 6.559 1.00 91.00 89 CYS A CA 1
ATOM 733 C C . CYS A 1 89 ? 1.525 -2.444 6.688 1.00 91.00 89 CYS A C 1
ATOM 735 O O . CYS A 1 89 ? 1.633 -1.348 6.134 1.00 91.00 89 CYS A O 1
ATOM 737 N N . LYS A 1 90 ? 2.495 -2.988 7.423 1.00 91.62 90 LYS A N 1
ATOM 738 C CA . LYS A 1 90 ? 3.875 -2.517 7.473 1.00 91.62 90 LYS A CA 1
ATOM 739 C C . LYS A 1 90 ? 4.732 -3.518 6.708 1.00 91.62 90 LYS A C 1
ATOM 741 O O . LYS A 1 90 ? 4.682 -4.710 6.993 1.00 91.62 90 LYS A O 1
ATOM 746 N N . ILE A 1 91 ? 5.536 -3.022 5.785 1.00 89.31 91 ILE A N 1
ATOM 747 C CA . ILE A 1 91 ? 6.478 -3.793 4.981 1.00 89.31 91 ILE A CA 1
ATOM 748 C C . ILE A 1 91 ? 7.884 -3.407 5.422 1.00 89.31 91 ILE A C 1
ATOM 750 O O . ILE A 1 91 ? 8.214 -2.221 5.455 1.00 89.31 91 ILE A O 1
ATOM 754 N N . GLU A 1 92 ? 8.709 -4.402 5.736 1.00 88.25 92 GLU A N 1
ATOM 755 C CA . GLU A 1 92 ? 10.143 -4.232 5.970 1.00 88.25 92 GLU A CA 1
ATOM 756 C C . GLU A 1 92 ? 10.924 -4.961 4.870 1.00 88.25 92 GLU A C 1
ATOM 758 O O . GLU A 1 92 ? 10.512 -6.029 4.421 1.00 88.25 92 GLU A O 1
ATOM 763 N N . GLY A 1 93 ? 12.051 -4.392 4.437 1.00 86.50 93 GLY A N 1
ATOM 764 C CA . GLY A 1 93 ? 12.967 -5.050 3.499 1.00 86.50 93 GLY A CA 1
ATOM 765 C C . GLY A 1 93 ? 12.868 -4.551 2.055 1.00 86.50 93 GLY A C 1
ATOM 766 O O . GLY A 1 93 ? 12.509 -3.389 1.832 1.00 86.50 93 GLY A O 1
ATOM 767 N N . PRO A 1 94 ? 13.203 -5.389 1.056 1.00 85.50 94 PRO A N 1
ATOM 768 C CA . PRO A 1 94 ? 13.362 -4.949 -0.332 1.00 85.50 94 PRO A CA 1
ATOM 769 C C . PRO A 1 94 ? 12.075 -4.357 -0.920 1.00 85.50 94 PRO A C 1
ATOM 771 O O . PRO A 1 94 ? 12.114 -3.315 -1.566 1.00 85.50 94 PRO A O 1
ATOM 774 N N . ALA A 1 95 ? 10.914 -4.939 -0.608 1.00 87.81 95 ALA A N 1
ATOM 775 C CA . ALA A 1 95 ? 9.623 -4.453 -1.098 1.00 87.81 95 ALA A CA 1
ATOM 776 C C . ALA A 1 95 ? 9.284 -3.027 -0.615 1.00 87.81 95 ALA A C 1
ATOM 778 O O . ALA A 1 95 ? 8.582 -2.286 -1.304 1.00 87.81 95 ALA A O 1
ATOM 779 N N . ALA A 1 96 ? 9.814 -2.583 0.533 1.00 87.19 96 ALA A N 1
ATOM 780 C CA . ALA A 1 96 ? 9.649 -1.196 0.976 1.00 87.19 96 ALA A CA 1
ATOM 781 C C . ALA A 1 96 ? 10.373 -0.203 0.042 1.00 87.19 96 ALA A C 1
ATOM 783 O O . ALA A 1 96 ? 9.922 0.933 -0.136 1.00 87.19 96 ALA A O 1
ATOM 784 N N . TYR A 1 97 ? 11.459 -0.633 -0.608 1.00 84.38 97 TYR A N 1
ATOM 785 C CA . TYR A 1 97 ? 12.158 0.163 -1.616 1.00 84.38 97 TYR A CA 1
ATOM 786 C C . TYR A 1 97 ? 11.317 0.354 -2.884 1.00 84.38 97 TYR A C 1
ATOM 788 O O . TYR A 1 97 ? 11.311 1.445 -3.457 1.00 84.38 97 TYR A O 1
ATOM 796 N N . ASP A 1 98 ? 10.540 -0.651 -3.291 1.00 87.06 98 ASP A N 1
ATOM 797 C CA . ASP A 1 98 ? 9.634 -0.534 -4.441 1.00 87.06 98 ASP A CA 1
ATOM 798 C C . ASP A 1 98 ? 8.542 0.517 -4.199 1.00 87.06 98 ASP A C 1
ATOM 800 O O . ASP A 1 98 ? 8.206 1.309 -5.089 1.00 87.06 98 ASP A O 1
ATOM 804 N N . VAL A 1 99 ? 8.040 0.601 -2.961 1.00 87.56 99 VAL A N 1
ATOM 805 C CA . VAL A 1 99 ? 7.107 1.657 -2.536 1.00 87.56 99 VAL A CA 1
ATOM 806 C C . VAL A 1 99 ? 7.752 3.039 -2.650 1.00 87.56 99 VAL A C 1
ATOM 808 O O . VAL A 1 99 ? 7.142 3.970 -3.190 1.00 87.56 99 VAL A O 1
ATOM 811 N N . LEU A 1 100 ? 9.007 3.172 -2.211 1.00 84.06 100 LEU A N 1
ATOM 812 C CA . LEU A 1 100 ? 9.785 4.402 -2.358 1.00 84.06 100 LEU A CA 1
ATOM 813 C C . LEU A 1 100 ? 10.006 4.773 -3.827 1.00 84.06 100 LEU A C 1
ATOM 815 O O . LEU A 1 100 ? 9.819 5.935 -4.198 1.00 84.06 100 LEU A O 1
ATOM 819 N N . LYS A 1 101 ? 10.338 3.809 -4.688 1.00 84.50 101 LYS A N 1
ATOM 820 C CA . LYS A 1 101 ? 10.489 4.051 -6.129 1.00 84.50 101 LYS A CA 1
ATOM 821 C C . LYS A 1 101 ? 9.193 4.533 -6.757 1.00 84.50 101 LYS A C 1
ATOM 823 O O . LYS A 1 101 ? 9.208 5.484 -7.541 1.00 84.50 101 LYS A O 1
ATOM 828 N N . ASN A 1 102 ? 8.063 3.948 -6.377 1.00 88.81 102 ASN A N 1
ATOM 829 C CA . ASN A 1 102 ? 6.758 4.424 -6.811 1.00 88.81 102 ASN A CA 1
ATOM 830 C C . ASN A 1 102 ? 6.499 5.882 -6.378 1.00 88.81 102 ASN A C 1
ATOM 832 O O . ASN A 1 102 ? 6.069 6.696 -7.201 1.00 88.81 102 ASN A O 1
ATOM 836 N N . PHE A 1 103 ? 6.806 6.242 -5.127 1.00 85.75 103 PHE A N 1
ATOM 837 C CA . PHE A 1 103 ? 6.704 7.625 -4.649 1.00 85.75 103 PHE A CA 1
ATOM 838 C C . PHE A 1 103 ? 7.600 8.578 -5.457 1.00 85.75 103 PHE A C 1
ATOM 840 O O . PHE A 1 103 ? 7.129 9.601 -5.958 1.00 85.75 103 PHE A O 1
ATOM 847 N N . GLU A 1 104 ? 8.868 8.215 -5.663 1.00 82.69 104 GLU A N 1
ATOM 848 C CA . GLU A 1 104 ? 9.848 8.999 -6.421 1.00 82.69 104 GLU A CA 1
ATOM 849 C C . GLU A 1 104 ? 9.364 9.289 -7.853 1.00 82.69 104 GLU A C 1
ATOM 851 O O . GLU A 1 104 ? 9.413 10.429 -8.330 1.00 82.69 104 GLU A O 1
ATOM 856 N N . GLN A 1 105 ? 8.864 8.262 -8.545 1.00 85.69 105 GLN A N 1
ATOM 857 C CA . GLN A 1 105 ? 8.345 8.380 -9.907 1.00 85.69 105 GLN A CA 1
ATOM 858 C C . GLN A 1 105 ? 7.163 9.356 -9.998 1.00 85.69 105 GLN A C 1
ATOM 860 O O . GLN A 1 105 ? 7.091 10.148 -10.947 1.00 85.69 105 GLN A O 1
ATOM 865 N N . ARG A 1 106 ? 6.247 9.314 -9.023 1.00 88.00 106 ARG A N 1
ATOM 866 C CA . ARG A 1 106 ? 5.077 10.202 -8.953 1.00 88.00 106 ARG A CA 1
ATOM 867 C C . ARG A 1 106 ? 5.476 11.627 -8.607 1.00 88.00 106 ARG A C 1
ATOM 869 O O . ARG A 1 106 ? 5.055 12.563 -9.287 1.00 88.00 106 ARG A O 1
ATOM 876 N N . TRP A 1 107 ? 6.355 11.801 -7.623 1.00 82.62 107 TRP A N 1
ATOM 877 C CA . TRP A 1 107 ? 6.850 13.116 -7.231 1.00 82.62 107 TRP A CA 1
ATOM 878 C C . TRP A 1 107 ? 7.515 13.848 -8.397 1.00 82.62 107 TRP A C 1
ATOM 880 O O . TRP A 1 107 ? 7.187 15.003 -8.685 1.00 82.62 107 TRP A O 1
ATOM 890 N N . LYS A 1 108 ? 8.405 13.162 -9.129 1.00 83.75 108 LYS A N 1
ATOM 891 C CA . LYS A 1 108 ? 9.073 13.714 -10.320 1.00 83.75 108 LYS A CA 1
ATOM 892 C C . LYS A 1 108 ? 8.081 14.125 -11.407 1.00 83.75 108 LYS A C 1
ATOM 894 O O . LYS A 1 108 ? 8.345 15.060 -12.164 1.00 83.75 108 LYS A O 1
ATOM 899 N N . LYS A 1 109 ? 6.949 13.426 -11.518 1.00 86.38 109 LYS A N 1
ATOM 900 C CA . LYS A 1 109 ? 5.888 13.785 -12.462 1.00 86.38 109 LYS A CA 1
ATOM 901 C C . LYS A 1 109 ? 5.126 15.027 -12.002 1.00 86.38 109 LYS A C 1
ATOM 903 O O . LYS A 1 109 ? 4.977 15.953 -12.798 1.00 86.38 109 LYS A O 1
ATOM 908 N N . ALA A 1 110 ? 4.702 15.062 -10.740 1.00 83.19 110 ALA A N 1
ATOM 909 C CA . ALA A 1 110 ? 3.893 16.137 -10.167 1.00 83.19 110 ALA A CA 1
ATOM 910 C C . ALA A 1 110 ? 4.648 17.474 -10.089 1.00 83.19 110 ALA A C 1
ATOM 912 O O . ALA A 1 110 ? 4.109 18.528 -10.421 1.00 83.19 110 ALA A O 1
ATOM 913 N N . THR A 1 111 ? 5.929 17.442 -9.721 1.00 79.88 111 THR A N 1
ATOM 914 C CA . THR A 1 111 ? 6.734 18.660 -9.532 1.00 79.88 111 THR A CA 1
ATOM 915 C C . THR A 1 111 ? 7.336 19.223 -10.817 1.00 79.88 111 THR A C 1
ATOM 917 O O . THR A 1 111 ? 7.873 20.329 -10.800 1.00 79.88 111 THR A O 1
ATOM 920 N N . ARG A 1 112 ? 7.191 18.537 -11.960 1.00 75.31 112 ARG A N 1
ATOM 921 C CA . ARG A 1 112 ? 7.790 18.933 -13.247 1.00 75.31 112 ARG A CA 1
ATOM 922 C C . ARG A 1 112 ? 7.532 20.400 -13.612 1.00 75.31 112 ARG A C 1
ATOM 924 O O . ARG A 1 112 ? 8.456 21.104 -14.009 1.00 75.31 112 ARG A O 1
ATOM 931 N N . PHE A 1 113 ? 6.286 20.858 -13.487 1.00 70.56 113 PHE A N 1
ATOM 932 C CA . PHE A 1 113 ? 5.904 22.227 -13.853 1.00 70.56 113 PHE A CA 1
ATOM 933 C C . PHE A 1 113 ? 6.274 23.261 -12.789 1.00 70.56 113 PHE A C 1
ATOM 935 O O . PHE A 1 113 ? 6.658 24.374 -13.137 1.00 70.56 113 PHE A O 1
ATOM 942 N N . HIS A 1 114 ? 6.201 22.897 -11.506 1.00 67.81 114 HIS A N 1
ATOM 943 C CA . HIS A 1 114 ? 6.644 23.754 -10.401 1.00 67.81 114 HIS A CA 1
ATOM 944 C C . HIS A 1 114 ? 8.137 24.063 -10.507 1.00 67.81 114 HIS A C 1
ATOM 946 O O . HIS A 1 114 ? 8.546 25.221 -10.438 1.00 67.81 114 HIS A O 1
ATOM 952 N N . VAL A 1 115 ? 8.936 23.027 -10.770 1.00 66.88 115 VAL A N 1
ATOM 953 C CA . VAL A 1 115 ? 10.377 23.138 -10.998 1.00 66.88 115 VAL A CA 1
ATOM 954 C C . VAL A 1 115 ? 10.645 24.003 -12.229 1.00 66.88 115 VAL A C 1
ATOM 956 O O . VAL A 1 115 ? 11.378 24.981 -12.121 1.00 66.88 115 VAL A O 1
ATOM 9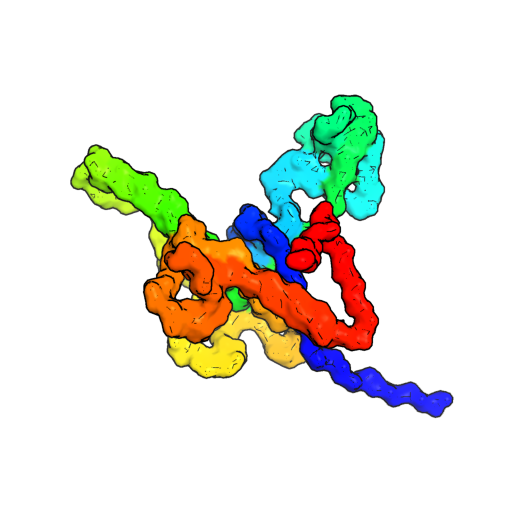59 N N . PHE A 1 116 ? 10.001 23.725 -13.368 1.00 65.56 116 PHE A N 1
ATOM 960 C CA . PHE A 1 116 ? 10.144 24.536 -14.584 1.00 65.56 116 PHE A CA 1
ATOM 961 C C . PHE A 1 116 ? 9.819 26.022 -14.340 1.00 65.56 116 PHE A C 1
ATOM 963 O O . PHE A 1 116 ? 10.607 26.898 -14.686 1.00 65.56 116 PHE A O 1
ATOM 970 N N . ARG A 1 117 ? 8.705 26.324 -13.661 1.00 65.56 117 ARG A N 1
ATOM 971 C CA . ARG A 1 117 ? 8.279 27.702 -13.363 1.00 65.56 117 ARG A CA 1
ATOM 972 C C . ARG A 1 117 ? 9.234 28.429 -12.415 1.00 65.56 117 ARG A C 1
ATOM 974 O O . ARG A 1 117 ? 9.435 29.629 -12.581 1.00 65.56 117 ARG A O 1
ATOM 981 N N . LYS A 1 118 ? 9.825 27.730 -11.439 1.00 62.50 118 LYS A N 1
ATOM 982 C CA . LYS A 1 118 ? 10.875 28.291 -10.573 1.00 62.50 118 LYS A CA 1
ATOM 983 C C . LYS A 1 118 ? 12.143 28.633 -11.364 1.00 62.50 118 LYS A C 1
ATOM 985 O O . LYS A 1 118 ? 12.675 29.721 -11.169 1.00 62.50 118 LYS A O 1
ATOM 990 N N . HIS A 1 119 ? 12.566 27.766 -12.291 1.00 63.62 119 HIS A N 1
ATOM 991 C CA . HIS A 1 119 ? 13.745 28.003 -13.140 1.00 63.62 119 HIS A CA 1
ATOM 992 C C . HIS A 1 119 ? 13.590 29.238 -14.039 1.00 63.62 119 HIS A C 1
ATOM 994 O O . HIS A 1 119 ? 14.551 29.962 -14.256 1.00 63.62 119 HIS A O 1
ATOM 1000 N N . LEU A 1 120 ? 12.379 29.503 -14.536 1.00 66.50 120 LEU A N 1
ATOM 1001 C CA . LEU A 1 120 ? 12.094 30.694 -15.344 1.00 66.50 120 LEU A CA 1
ATOM 1002 C C . LEU A 1 120 ? 12.047 32.003 -14.540 1.00 66.50 120 LEU A C 1
ATOM 1004 O O . LEU A 1 120 ? 12.241 33.065 -15.121 1.00 66.50 120 LEU A O 1
ATOM 1008 N N . LYS A 1 121 ? 11.749 31.952 -13.234 1.00 65.31 121 LYS A N 1
ATOM 1009 C CA . LYS A 1 121 ? 11.578 33.154 -12.396 1.00 65.31 121 LYS A CA 1
ATOM 1010 C C . LYS A 1 121 ? 12.854 33.597 -11.689 1.00 65.31 121 LYS A C 1
ATOM 1012 O O . LYS A 1 121 ? 13.087 34.793 -11.570 1.00 65.31 121 LYS A O 1
ATOM 1017 N N . ASN A 1 122 ? 13.669 32.652 -11.233 1.00 56.28 122 ASN A N 1
ATOM 1018 C CA . ASN A 1 122 ? 14.895 32.950 -10.508 1.00 56.28 122 ASN A CA 1
ATOM 1019 C C . ASN A 1 122 ? 16.063 32.473 -11.371 1.00 56.28 122 ASN A C 1
ATOM 1021 O O . ASN A 1 122 ? 16.381 31.288 -11.375 1.00 56.28 122 ASN A O 1
ATOM 1025 N N . GLY A 1 123 ? 16.712 33.390 -12.097 1.00 55.09 123 GLY A N 1
ATOM 1026 C CA . GLY A 1 123 ? 17.916 33.121 -12.903 1.00 55.09 123 GLY A CA 1
ATOM 1027 C C . GLY A 1 123 ? 19.134 32.629 -12.101 1.00 55.09 123 GLY A C 1
ATOM 1028 O O . GLY A 1 123 ? 20.228 32.511 -12.642 1.00 55.09 123 GLY A O 1
ATOM 1029 N N . THR A 1 124 ? 18.959 32.338 -10.813 1.00 48.28 124 THR A N 1
ATOM 1030 C CA . THR A 1 124 ? 19.922 31.668 -9.950 1.00 48.28 124 THR A CA 1
ATOM 1031 C C . THR A 1 124 ? 19.435 30.259 -9.636 1.00 48.28 124 THR A C 1
ATOM 1033 O O . THR A 1 124 ? 18.350 30.032 -9.100 1.00 48.28 124 THR A O 1
ATOM 1036 N N . LEU A 1 125 ? 20.292 29.304 -9.989 1.00 48.66 125 LEU A N 1
ATOM 1037 C CA . LEU A 1 125 ? 20.165 27.866 -9.801 1.00 48.66 125 LEU A CA 1
ATOM 1038 C C . LEU A 1 125 ? 20.240 27.497 -8.305 1.00 48.66 125 LEU A C 1
ATOM 1040 O O . LEU A 1 125 ? 21.160 26.801 -7.881 1.00 48.66 125 LEU A O 1
ATOM 1044 N N . TRP A 1 126 ? 19.317 27.984 -7.475 1.00 46.75 126 TRP A N 1
ATOM 1045 C CA . TRP A 1 126 ? 19.274 27.581 -6.073 1.00 46.75 126 TRP A CA 1
ATOM 1046 C C . TRP A 1 126 ? 18.757 26.147 -5.960 1.00 46.75 126 TRP A C 1
ATOM 1048 O O . TRP A 1 126 ? 17.630 25.808 -6.324 1.00 46.75 126 TRP A O 1
ATOM 1058 N N . GLN A 1 127 ? 19.688 25.308 -5.512 1.00 48.97 127 GLN A N 1
ATOM 1059 C CA . GLN A 1 127 ? 19.580 23.890 -5.221 1.00 48.97 127 GLN A CA 1
ATOM 1060 C C . GLN A 1 127 ? 18.604 23.669 -4.065 1.00 48.97 127 GLN A C 1
ATOM 1062 O O . GLN A 1 127 ? 19.031 23.593 -2.921 1.00 48.97 127 GLN A O 1
ATOM 1067 N N . ASP A 1 128 ? 17.312 23.546 -4.342 1.00 49.59 128 ASP A N 1
ATOM 1068 C CA . ASP A 1 128 ? 16.359 23.244 -3.274 1.00 49.59 128 ASP A CA 1
ATOM 1069 C C . ASP A 1 128 ? 15.289 22.260 -3.742 1.00 49.59 128 ASP A C 1
ATOM 1071 O O . ASP A 1 128 ? 14.143 22.595 -4.039 1.00 49.59 128 ASP A O 1
ATOM 1075 N N . ASP A 1 129 ? 15.727 21.008 -3.851 1.00 48.59 129 ASP A N 1
ATOM 1076 C CA . ASP A 1 129 ? 14.848 19.854 -3.929 1.00 48.59 129 ASP A CA 1
ATOM 1077 C C . ASP A 1 129 ? 15.160 19.013 -2.693 1.00 48.59 129 ASP A C 1
ATOM 1079 O O . ASP A 1 129 ? 16.160 18.297 -2.669 1.00 48.59 129 ASP A O 1
ATOM 1083 N N . ALA A 1 130 ? 14.296 19.040 -1.681 1.00 48.84 130 ALA A N 1
ATOM 1084 C CA . ALA A 1 130 ? 14.363 18.136 -0.526 1.00 48.84 130 ALA A CA 1
ATOM 1085 C C . ALA A 1 130 ? 14.303 16.633 -0.914 1.00 48.84 130 ALA A C 1
ATOM 1087 O O . ALA A 1 130 ? 14.476 15.755 -0.079 1.00 48.84 130 ALA A O 1
ATOM 1088 N N . LEU A 1 131 ? 14.109 16.333 -2.205 1.00 51.78 131 LEU A N 1
ATOM 1089 C CA . LEU A 1 131 ? 14.199 15.010 -2.824 1.00 51.78 131 LEU A CA 1
ATOM 1090 C C . LEU A 1 131 ? 15.466 14.805 -3.671 1.00 51.78 131 LEU A C 1
ATOM 1092 O O . LEU A 1 131 ? 15.522 13.862 -4.465 1.00 51.78 131 LEU A O 1
ATOM 1096 N N . ARG A 1 132 ? 16.500 15.656 -3.536 1.00 46.59 132 ARG A N 1
ATOM 1097 C CA . ARG A 1 132 ? 17.797 15.476 -4.208 1.00 46.59 132 ARG A CA 1
ATOM 1098 C C . ARG A 1 132 ? 18.521 14.250 -3.663 1.00 46.59 132 ARG A C 1
ATOM 1100 O O . ARG A 1 132 ? 19.430 14.333 -2.844 1.00 46.59 132 ARG A O 1
ATOM 1107 N N . LYS A 1 133 ? 18.160 13.151 -4.325 1.00 52.62 133 LYS A N 1
ATOM 1108 C CA . LYS A 1 133 ? 18.793 11.842 -4.389 1.00 52.62 133 LYS A CA 1
ATOM 1109 C C . LYS A 1 133 ? 18.499 11.014 -3.145 1.00 52.62 133 LYS A C 1
ATOM 1111 O O . LYS A 1 133 ? 19.215 11.093 -2.158 1.00 52.62 133 LYS A O 1
ATOM 1116 N N . ILE A 1 134 ? 17.495 10.146 -3.260 1.00 53.31 134 ILE A N 1
ATOM 1117 C CA . ILE A 1 134 ? 17.412 8.906 -2.469 1.00 53.31 134 ILE A CA 1
ATOM 1118 C C . ILE A 1 134 ? 18.797 8.237 -2.426 1.00 53.31 134 ILE A C 1
ATOM 1120 O O . ILE A 1 134 ? 19.257 7.871 -1.356 1.00 53.31 134 ILE A O 1
ATOM 1124 N N . ASP A 1 135 ? 19.526 8.262 -3.548 1.00 50.75 135 ASP A N 1
ATOM 1125 C CA . ASP A 1 135 ? 20.911 7.784 -3.674 1.00 50.75 135 ASP A CA 1
ATOM 1126 C C . ASP A 1 135 ? 21.952 8.554 -2.820 1.00 50.75 135 ASP A C 1
ATOM 1128 O O . ASP A 1 135 ? 23.076 8.093 -2.656 1.00 50.75 135 ASP A O 1
ATOM 1132 N N . ARG A 1 136 ? 21.630 9.752 -2.304 1.00 47.06 136 ARG A N 1
ATOM 1133 C CA . ARG A 1 136 ? 22.457 10.520 -1.345 1.00 47.06 136 ARG A CA 1
ATOM 1134 C C . ARG A 1 136 ? 21.987 10.389 0.096 1.00 47.06 136 ARG A C 1
ATOM 1136 O O . ARG A 1 136 ? 22.727 10.792 0.993 1.00 47.06 136 ARG A O 1
ATOM 1143 N N . ILE A 1 137 ? 20.804 9.828 0.338 1.00 56.06 137 ILE A N 1
ATOM 1144 C CA . ILE A 1 137 ? 20.487 9.303 1.659 1.00 56.06 137 ILE A CA 1
ATOM 1145 C C . ILE A 1 137 ? 21.323 8.029 1.757 1.00 56.06 137 ILE A C 1
ATOM 1147 O O . ILE A 1 137 ? 20.863 6.952 1.400 1.00 56.06 137 ILE A O 1
ATOM 1151 N N . SER A 1 138 ? 22.572 8.157 2.217 1.00 49.28 138 SER A N 1
ATOM 1152 C CA . SER A 1 138 ? 23.565 7.074 2.367 1.00 49.28 138 SER A CA 1
ATOM 1153 C C . SER A 1 138 ? 23.134 5.932 3.307 1.00 49.28 138 SER A C 1
ATOM 1155 O O . SER A 1 138 ? 23.950 5.108 3.699 1.00 49.28 138 SER A O 1
ATOM 1157 N N . ARG A 1 139 ? 21.858 5.933 3.690 1.00 58.44 139 ARG A N 1
ATOM 1158 C CA . ARG A 1 139 ? 21.188 5.192 4.752 1.00 58.44 139 ARG A CA 1
ATOM 1159 C C . ARG A 1 139 ? 19.982 4.387 4.254 1.00 58.44 139 ARG A C 1
ATOM 1161 O O . ARG A 1 139 ? 19.393 3.624 5.007 1.00 58.44 139 ARG A O 1
ATOM 1168 N N . ILE A 1 140 ? 19.564 4.574 2.996 1.00 65.00 140 ILE A N 1
ATOM 1169 C CA . ILE A 1 140 ? 18.526 3.736 2.379 1.00 65.00 140 ILE A CA 1
ATOM 1170 C C . ILE A 1 140 ? 19.232 2.593 1.666 1.00 65.00 140 ILE A C 1
ATOM 1172 O O . ILE A 1 140 ? 19.911 2.808 0.658 1.00 65.00 140 ILE A O 1
ATOM 1176 N N . LEU A 1 141 ? 19.053 1.378 2.180 1.00 69.25 141 LEU A N 1
ATOM 1177 C CA . LEU A 1 141 ? 19.548 0.168 1.535 1.00 69.25 141 LEU A CA 1
ATOM 1178 C C . LEU A 1 141 ? 18.887 0.058 0.157 1.00 69.25 141 LEU A C 1
ATOM 1180 O O . LEU A 1 141 ? 17.674 -0.105 0.051 1.00 69.25 141 LEU A O 1
ATOM 1184 N N . SER A 1 142 ? 19.670 0.221 -0.903 1.00 70.06 142 SER A N 1
ATOM 1185 C CA . SER A 1 142 ? 19.200 0.076 -2.280 1.00 70.06 142 SER A CA 1
ATOM 1186 C C . SER A 1 142 ? 19.756 -1.232 -2.835 1.00 70.06 142 SER A C 1
ATOM 1188 O O . SER A 1 142 ? 20.948 -1.473 -2.640 1.00 70.06 142 SER A O 1
ATOM 1190 N N . PRO A 1 143 ? 18.950 -2.052 -3.529 1.00 71.75 143 PRO A N 1
ATOM 1191 C CA . PRO A 1 143 ? 19.457 -3.260 -4.167 1.00 71.75 143 PRO A CA 1
ATOM 1192 C C . PRO A 1 143 ? 20.587 -2.923 -5.146 1.00 71.75 143 PRO A C 1
ATOM 1194 O O . PRO A 1 143 ? 20.451 -2.000 -5.957 1.00 71.75 143 PRO A O 1
ATOM 1197 N N . SER A 1 144 ? 21.699 -3.656 -5.079 1.00 68.25 144 SER A N 1
ATOM 1198 C CA . SER A 1 144 ? 22.814 -3.461 -6.004 1.00 68.25 144 SER A CA 1
ATOM 1199 C C . SER A 1 144 ? 22.402 -3.786 -7.450 1.00 68.25 144 SER A C 1
ATOM 1201 O O . SER A 1 144 ? 21.880 -4.875 -7.702 1.00 68.25 144 SER A O 1
ATOM 1203 N N . PRO A 1 145 ? 22.704 -2.918 -8.438 1.00 63.75 145 PRO A N 1
ATOM 1204 C CA . PRO A 1 145 ? 22.427 -3.192 -9.851 1.00 63.75 145 PRO A CA 1
ATOM 1205 C C . PRO A 1 145 ? 23.186 -4.406 -10.407 1.00 63.75 145 PRO A C 1
ATOM 1207 O O . PRO A 1 145 ? 22.830 -4.916 -11.465 1.00 63.75 145 PRO A O 1
ATOM 1210 N N . SER A 1 146 ? 24.262 -4.835 -9.735 1.00 59.06 146 SER A N 1
ATOM 1211 C CA . SER A 1 146 ? 25.137 -5.924 -10.178 1.00 59.06 146 SER A CA 1
ATOM 1212 C C . SER A 1 146 ? 24.740 -7.300 -9.636 1.00 59.06 146 SER A C 1
ATOM 1214 O O . SER A 1 146 ? 25.370 -8.290 -10.004 1.00 59.06 146 SER A O 1
ATOM 1216 N N . HIS A 1 147 ? 23.743 -7.390 -8.751 1.00 54.97 147 HIS A N 1
ATOM 1217 C CA . HIS A 1 147 ? 23.275 -8.669 -8.220 1.00 54.97 147 HIS A CA 1
ATOM 1218 C C . HIS A 1 147 ? 22.121 -9.206 -9.067 1.00 54.97 147 HIS A C 1
ATOM 1220 O O . HIS A 1 147 ? 20.976 -8.788 -8.951 1.00 54.97 147 HIS A O 1
ATOM 1226 N N . THR A 1 148 ? 22.462 -10.152 -9.940 1.00 49.09 148 THR A N 1
ATOM 1227 C CA . THR A 1 148 ? 21.557 -10.888 -10.837 1.00 49.09 148 THR A CA 1
ATOM 1228 C C . THR A 1 148 ? 21.080 -12.214 -10.244 1.00 49.09 148 THR A C 1
ATOM 1230 O O . THR A 1 148 ? 20.537 -13.054 -10.961 1.00 49.09 148 THR A O 1
ATOM 1233 N N . ASN A 1 149 ? 21.273 -12.430 -8.941 1.00 54.72 149 ASN A N 1
ATOM 1234 C CA . ASN A 1 149 ? 20.789 -13.639 -8.288 1.00 54.72 149 ASN A CA 1
ATOM 1235 C C . ASN A 1 149 ? 19.256 -13.662 -8.345 1.00 54.72 149 ASN A C 1
ATOM 1237 O O . ASN A 1 149 ? 18.600 -12.653 -8.086 1.00 54.72 149 ASN A O 1
ATOM 1241 N N . THR A 1 150 ? 18.676 -14.830 -8.621 1.00 59.09 150 THR A N 1
ATOM 1242 C CA . THR A 1 150 ? 17.217 -15.052 -8.645 1.00 59.09 150 THR A CA 1
ATOM 1243 C C . THR A 1 150 ? 16.520 -14.683 -7.330 1.00 59.09 150 THR A C 1
ATOM 1245 O O . THR A 1 150 ? 15.312 -14.473 -7.327 1.00 59.09 150 THR A O 1
ATOM 1248 N N . HIS A 1 151 ? 17.280 -14.575 -6.235 1.00 62.28 151 HIS A N 1
ATOM 1249 C CA . HIS A 1 151 ? 16.807 -14.294 -4.877 1.00 62.28 151 HIS A CA 1
ATOM 1250 C C . HIS A 1 151 ? 16.993 -12.826 -4.430 1.00 62.28 151 HIS A C 1
ATOM 1252 O O . HIS A 1 151 ? 16.667 -12.479 -3.299 1.00 62.28 151 HIS A O 1
ATOM 1258 N N . GLY A 1 152 ? 17.483 -11.934 -5.301 1.00 70.62 152 GLY A N 1
ATOM 1259 C CA . GLY A 1 152 ? 17.710 -10.521 -4.963 1.00 70.62 152 GLY A CA 1
ATOM 1260 C C . GLY A 1 152 ? 19.024 -10.259 -4.211 1.00 70.62 152 GLY A C 1
ATOM 1261 O O . GLY A 1 152 ? 19.923 -11.098 -4.210 1.00 70.62 152 GLY A O 1
ATOM 1262 N N . ASP A 1 153 ? 19.156 -9.063 -3.624 1.00 77.94 153 ASP A N 1
ATOM 1263 C CA . ASP A 1 153 ? 20.357 -8.607 -2.903 1.00 77.94 153 ASP A CA 1
ATOM 1264 C C . ASP A 1 153 ? 20.272 -8.955 -1.402 1.00 77.94 153 ASP A C 1
ATOM 1266 O O . ASP A 1 153 ? 19.477 -8.326 -0.691 1.00 77.94 1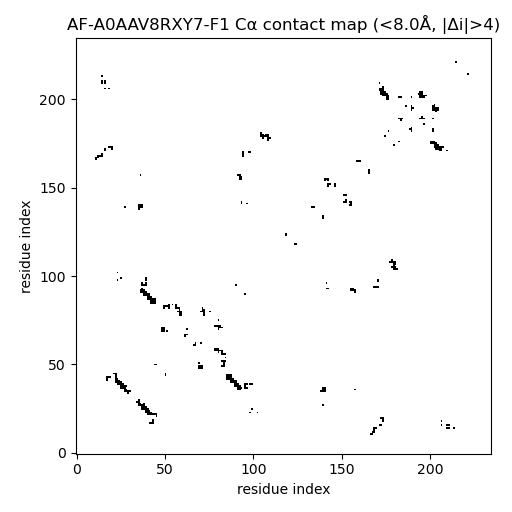53 ASP A O 1
ATOM 1270 N N . PRO A 1 154 ? 21.099 -9.887 -0.884 1.00 79.38 154 PRO A N 1
ATOM 1271 C CA . PRO A 1 154 ? 21.059 -10.296 0.521 1.00 79.38 154 PRO A CA 1
ATOM 1272 C C . PRO A 1 154 ? 21.314 -9.163 1.515 1.00 79.38 154 PRO A C 1
ATOM 1274 O O . PRO A 1 154 ? 20.824 -9.208 2.639 1.00 79.38 154 PRO A O 1
ATOM 1277 N N . ASN A 1 155 ? 22.019 -8.102 1.106 1.00 78.75 155 ASN A N 1
ATOM 1278 C CA . ASN A 1 155 ? 22.274 -6.950 1.975 1.00 78.75 155 ASN A CA 1
ATOM 1279 C C . ASN A 1 155 ? 21.001 -6.158 2.303 1.00 78.75 155 ASN A C 1
ATOM 1281 O O . ASN A 1 155 ? 21.014 -5.303 3.188 1.00 78.75 155 ASN A O 1
ATOM 1285 N N . THR A 1 156 ? 19.917 -6.410 1.568 1.00 78.69 156 THR A N 1
ATOM 1286 C CA . THR A 1 156 ? 18.621 -5.749 1.747 1.00 78.69 156 THR A CA 1
ATOM 1287 C C . THR A 1 156 ? 17.616 -6.601 2.527 1.00 78.69 156 THR A C 1
ATOM 1289 O O . THR A 1 156 ? 16.513 -6.129 2.814 1.00 78.69 156 THR A O 1
ATOM 1292 N N . TRP A 1 157 ? 17.977 -7.843 2.868 1.00 83.00 157 TRP A N 1
ATOM 1293 C CA . TRP A 1 157 ? 17.105 -8.775 3.577 1.00 83.00 157 TRP A CA 1
ATOM 1294 C C . TRP A 1 157 ? 16.939 -8.395 5.051 1.00 83.00 157 TRP A C 1
ATOM 1296 O O . TRP A 1 157 ? 17.817 -7.800 5.674 1.00 83.00 157 TRP A O 1
ATOM 1306 N N . VAL A 1 158 ? 15.773 -8.733 5.602 1.00 82.69 158 VAL A N 1
ATOM 1307 C CA . VAL A 1 158 ? 15.412 -8.447 7.002 1.00 82.69 158 VAL A CA 1
ATOM 1308 C C . VAL A 1 158 ? 15.552 -9.684 7.889 1.00 82.69 158 VAL A C 1
ATOM 1310 O O . VAL A 1 158 ? 15.810 -9.549 9.084 1.00 82.69 158 VAL A O 1
ATOM 1313 N N . SER A 1 159 ? 15.404 -10.863 7.295 1.00 85.00 159 SER A N 1
ATOM 1314 C CA . SER A 1 159 ? 15.515 -12.190 7.900 1.00 85.00 159 SER A CA 1
ATOM 1315 C C . SER A 1 159 ? 16.153 -13.147 6.886 1.00 85.00 159 SER A C 1
ATOM 1317 O O . SER A 1 159 ? 16.296 -12.805 5.709 1.00 85.00 159 SER A O 1
ATOM 1319 N N . SER A 1 160 ? 16.584 -14.323 7.344 1.00 85.19 160 SER A N 1
ATOM 1320 C CA . SER A 1 160 ? 17.093 -15.376 6.459 1.00 85.19 160 SER A CA 1
ATOM 1321 C C . SER A 1 160 ? 15.959 -16.025 5.663 1.00 85.19 160 SER A C 1
ATOM 1323 O O . SER A 1 160 ? 14.809 -16.035 6.101 1.00 85.19 160 SER A O 1
ATOM 1325 N N . GLU A 1 161 ? 16.281 -16.621 4.516 1.00 85.19 161 GLU A N 1
ATOM 1326 C CA . GLU A 1 161 ? 15.303 -17.350 3.695 1.00 85.19 161 GLU A CA 1
ATOM 1327 C C . GLU A 1 161 ? 14.747 -18.587 4.417 1.00 85.19 161 GLU A C 1
ATOM 1329 O O . GLU A 1 161 ? 13.607 -18.980 4.187 1.00 85.19 161 GLU A O 1
ATOM 1334 N N . GLU A 1 162 ? 15.521 -19.173 5.333 1.00 87.50 162 GLU A N 1
ATOM 1335 C CA . GLU A 1 162 ? 15.120 -20.321 6.149 1.00 87.50 162 GLU A CA 1
ATOM 1336 C C . GLU A 1 162 ? 14.231 -19.945 7.347 1.00 87.50 162 GLU A C 1
ATOM 1338 O O . GLU A 1 162 ? 13.737 -20.835 8.042 1.00 87.50 162 GLU A O 1
ATOM 1343 N N . ASP A 1 163 ? 14.036 -18.650 7.620 1.00 89.62 163 ASP A N 1
ATOM 1344 C CA . ASP A 1 163 ? 13.171 -18.194 8.710 1.00 89.62 163 ASP A CA 1
ATOM 1345 C C . ASP A 1 163 ? 11.701 -18.492 8.372 1.00 89.62 163 ASP A C 1
ATOM 1347 O O . ASP A 1 163 ? 11.177 -18.066 7.340 1.00 89.62 163 ASP A O 1
ATOM 1351 N N . CYS A 1 164 ? 11.015 -19.224 9.251 1.00 90.00 164 CYS A N 1
ATOM 1352 C CA . CYS A 1 164 ? 9.615 -19.594 9.059 1.00 90.00 164 CYS A CA 1
ATOM 1353 C C . CYS A 1 164 ? 8.651 -18.401 9.136 1.00 90.00 164 CYS A C 1
ATOM 1355 O O . CYS A 1 164 ? 7.538 -18.494 8.615 1.00 90.00 164 CYS A O 1
ATOM 1357 N N . GLU A 1 165 ? 9.081 -17.289 9.734 1.00 89.38 165 GLU A N 1
ATOM 1358 C CA . GLU A 1 165 ? 8.329 -16.037 9.797 1.00 89.38 165 GLU A CA 1
ATOM 1359 C C . GLU A 1 165 ? 8.681 -15.080 8.639 1.00 89.38 165 GLU A C 1
ATOM 1361 O O . GLU A 1 165 ? 8.207 -13.942 8.619 1.00 89.38 165 GLU A O 1
ATOM 1366 N N . ASN A 1 166 ? 9.492 -15.514 7.660 1.00 89.38 166 ASN A N 1
ATOM 1367 C CA . ASN A 1 166 ? 9.818 -14.735 6.463 1.00 89.38 166 ASN A CA 1
ATOM 1368 C C . ASN A 1 166 ? 8.633 -14.643 5.480 1.00 89.38 166 ASN A C 1
ATOM 1370 O O . ASN A 1 166 ? 7.813 -15.556 5.353 1.00 89.38 166 ASN A O 1
ATOM 1374 N N . TRP A 1 167 ? 8.575 -13.540 4.728 1.00 90.81 167 TRP A N 1
ATOM 1375 C CA . TRP A 1 167 ? 7.529 -13.276 3.741 1.00 90.81 167 TRP A CA 1
ATOM 1376 C C . TRP A 1 167 ? 8.118 -12.857 2.397 1.00 90.81 167 TRP A C 1
ATOM 1378 O O . TRP A 1 167 ? 8.851 -11.874 2.298 1.00 90.81 167 TRP A O 1
ATOM 1388 N N . HIS A 1 168 ? 7.690 -13.525 1.325 1.00 90.25 168 HIS A N 1
ATOM 1389 C CA . HIS A 1 168 ? 7.908 -13.031 -0.031 1.00 90.25 168 HIS A CA 1
ATOM 1390 C C . HIS A 1 168 ? 6.828 -12.008 -0.386 1.00 90.25 168 HIS A C 1
ATOM 1392 O O . HIS A 1 168 ? 5.648 -12.342 -0.517 1.00 90.25 168 HIS A O 1
ATOM 1398 N N . VAL A 1 169 ? 7.241 -10.754 -0.555 1.00 90.69 169 VAL A N 1
ATOM 1399 C CA . VAL A 1 169 ? 6.339 -9.629 -0.819 1.00 90.69 169 VAL A CA 1
ATOM 1400 C C . VAL A 1 169 ? 6.588 -9.080 -2.219 1.00 90.69 169 VAL A C 1
ATOM 1402 O O . VAL A 1 169 ? 7.722 -8.790 -2.587 1.00 90.69 169 VAL A O 1
ATOM 1405 N N . GLN A 1 170 ? 5.512 -8.893 -2.985 1.00 90.81 170 GLN A N 1
ATOM 1406 C CA . GLN A 1 170 ? 5.537 -8.216 -4.281 1.00 90.81 170 GLN A CA 1
ATOM 1407 C C . GLN A 1 170 ? 4.601 -7.006 -4.245 1.00 90.81 170 GLN A C 1
ATOM 1409 O O . GLN A 1 170 ? 3.438 -7.128 -3.860 1.00 90.81 170 GLN A O 1
ATOM 1414 N N . VAL A 1 171 ? 5.099 -5.840 -4.662 1.00 90.00 171 VAL A N 1
ATOM 1415 C CA . VAL A 1 171 ? 4.306 -4.606 -4.726 1.00 90.00 171 VAL A CA 1
ATOM 1416 C C . VAL A 1 171 ? 3.595 -4.511 -6.075 1.00 90.00 171 VAL A C 1
ATOM 1418 O O . VAL A 1 171 ? 4.216 -4.622 -7.131 1.00 90.00 171 VAL A O 1
ATOM 1421 N N . PHE A 1 172 ? 2.288 -4.255 -6.036 1.00 92.62 172 PHE A N 1
ATOM 1422 C CA . PHE A 1 172 ? 1.452 -4.027 -7.214 1.00 92.62 172 PHE A CA 1
ATOM 1423 C C . PHE A 1 172 ? 0.887 -2.609 -7.211 1.00 92.62 172 PHE A C 1
ATOM 1425 O O . PHE A 1 172 ? 0.771 -1.968 -6.166 1.00 92.62 172 PHE A O 1
ATOM 1432 N N . ARG A 1 173 ? 0.501 -2.112 -8.387 1.00 92.50 173 ARG A N 1
ATOM 1433 C CA . ARG A 1 173 ? -0.094 -0.781 -8.533 1.00 92.50 173 ARG A CA 1
ATOM 1434 C C . ARG A 1 173 ? -1.082 -0.680 -9.697 1.00 92.50 173 ARG A C 1
ATOM 1436 O O . ARG A 1 173 ? -1.160 -1.553 -10.560 1.00 92.50 173 ARG A O 1
ATOM 1443 N N . SER A 1 174 ? -1.831 0.419 -9.688 1.00 92.25 174 SER A N 1
ATOM 1444 C CA . SER A 1 174 ? -2.739 0.851 -10.754 1.00 92.25 174 SER A CA 1
ATOM 1445 C C . SER A 1 174 ? -2.380 2.284 -11.115 1.00 92.25 174 SER A C 1
ATOM 1447 O O . SER A 1 174 ? -2.692 3.208 -10.363 1.00 92.25 174 SER A O 1
ATOM 1449 N N . ILE A 1 175 ? -1.652 2.480 -12.213 1.00 92.81 175 ILE A N 1
ATOM 1450 C CA . ILE A 1 175 ? -1.114 3.798 -12.565 1.00 92.81 175 ILE A CA 1
ATOM 1451 C C . ILE A 1 175 ? -0.788 3.903 -14.054 1.00 92.81 175 ILE A C 1
ATOM 1453 O O . ILE A 1 175 ? -0.527 2.905 -14.720 1.00 92.81 175 ILE A O 1
ATOM 1457 N N . ASP A 1 176 ? -0.770 5.122 -14.584 1.00 93.31 176 ASP A N 1
ATOM 1458 C CA . ASP A 1 176 ? -0.521 5.390 -15.998 1.00 93.31 176 ASP A CA 1
ATOM 1459 C C . ASP A 1 176 ? 0.684 6.312 -16.238 1.00 93.31 176 ASP A C 1
ATOM 1461 O O . ASP A 1 176 ? 1.241 6.940 -15.331 1.00 93.31 176 ASP A O 1
ATOM 1465 N N . PHE A 1 177 ? 1.062 6.437 -17.510 1.00 91.69 177 PHE A N 1
ATOM 1466 C CA . PHE A 1 177 ? 2.094 7.360 -17.980 1.00 91.69 177 PHE A CA 1
ATOM 1467 C C . PHE A 1 177 ? 1.867 8.820 -17.546 1.00 91.69 177 PHE A C 1
ATOM 1469 O O . PHE A 1 177 ? 2.826 9.586 -17.393 1.00 91.69 177 PHE A O 1
ATOM 1476 N N . GLY A 1 178 ? 0.612 9.237 -17.357 1.00 90.12 178 GLY A N 1
ATOM 1477 C CA . GLY A 1 178 ? 0.234 10.575 -16.900 1.00 90.12 178 GLY A CA 1
ATOM 1478 C C . GLY A 1 178 ? 0.606 10.845 -15.442 1.00 90.12 178 GLY A C 1
ATOM 1479 O O . GLY A 1 178 ? 0.820 11.999 -15.072 1.00 90.12 178 GLY A O 1
ATOM 1480 N N . SER A 1 179 ? 0.792 9.792 -14.655 1.00 89.38 179 SER A N 1
ATOM 1481 C CA . SER A 1 179 ? 0.965 9.861 -13.205 1.00 89.38 179 SER A CA 1
ATOM 1482 C C . SER A 1 179 ? 2.404 9.622 -12.738 1.00 89.38 179 SER A C 1
ATOM 1484 O O . SER A 1 179 ? 2.751 9.979 -11.613 1.00 89.38 179 SER A O 1
ATOM 1486 N N . VAL A 1 180 ? 3.271 9.071 -13.596 1.00 90.12 180 VAL A N 1
ATOM 1487 C CA . VAL A 1 180 ? 4.674 8.769 -13.265 1.00 90.12 180 VAL A CA 1
ATOM 1488 C C . VAL A 1 180 ? 5.679 9.285 -14.288 1.00 90.12 180 VAL A C 1
ATOM 1490 O O . VAL A 1 180 ? 5.391 9.486 -15.471 1.00 90.12 180 VAL A O 1
ATOM 1493 N N . LYS A 1 181 ? 6.910 9.502 -13.822 1.00 89.31 181 LYS A N 1
ATOM 1494 C CA . LYS A 1 181 ? 8.102 9.673 -14.656 1.00 89.31 181 LYS A CA 1
ATOM 1495 C C . LYS A 1 181 ? 8.859 8.342 -14.726 1.00 89.31 181 LYS A C 1
ATOM 1497 O O . LYS A 1 181 ? 9.008 7.685 -13.706 1.00 89.31 181 LYS A O 1
ATOM 1502 N N . GLY A 1 182 ? 9.391 7.997 -15.901 1.00 87.50 182 GLY A N 1
ATOM 1503 C CA . GLY A 1 182 ? 10.237 6.807 -16.087 1.00 87.50 182 GLY A CA 1
ATOM 1504 C C . GLY A 1 182 ? 9.539 5.610 -16.731 1.00 87.50 182 GLY A C 1
ATOM 1505 O O . GLY A 1 182 ? 10.144 4.555 -16.826 1.00 87.50 182 GLY A O 1
ATOM 1506 N N . PHE A 1 183 ? 8.295 5.767 -17.189 1.00 92.69 183 PHE A N 1
ATOM 1507 C CA . PHE A 1 183 ? 7.661 4.754 -18.030 1.00 92.69 183 PHE A CA 1
ATOM 1508 C C . PHE A 1 183 ? 8.355 4.601 -19.387 1.00 92.69 183 PHE A C 1
ATOM 1510 O O . PHE A 1 183 ? 8.832 5.610 -19.930 1.00 92.69 183 PHE A O 1
ATOM 1517 N N . PRO A 1 184 ? 8.392 3.361 -19.913 1.00 92.75 184 PRO A N 1
ATOM 1518 C CA . PRO A 1 184 ? 9.022 3.053 -21.185 1.00 92.75 184 PRO A CA 1
ATOM 1519 C C . PRO A 1 184 ? 8.335 3.800 -22.321 1.00 92.75 184 PRO A C 1
ATOM 1521 O O . PRO A 1 184 ? 7.158 4.164 -22.238 1.00 92.75 184 PRO A O 1
ATOM 1524 N N . LYS A 1 185 ? 9.098 4.068 -23.381 1.00 88.25 185 LYS A N 1
ATOM 1525 C CA . LYS A 1 185 ? 8.592 4.814 -24.543 1.00 88.25 185 LYS A CA 1
ATOM 1526 C C . LYS A 1 185 ? 8.136 3.898 -25.671 1.00 88.25 185 LYS A C 1
ATOM 1528 O O . LYS A 1 185 ? 7.273 4.303 -26.445 1.00 88.25 185 LYS A O 1
ATOM 1533 N N . SER A 1 186 ? 8.724 2.707 -25.786 1.00 90.81 186 SER A N 1
ATOM 1534 C CA . SER A 1 186 ? 8.349 1.729 -26.804 1.00 90.81 186 SER A CA 1
ATOM 1535 C C . SER A 1 186 ? 7.340 0.723 -26.252 1.00 90.81 186 SER A C 1
ATOM 1537 O O . SER A 1 186 ? 7.297 0.434 -25.055 1.00 90.81 186 SER A O 1
ATOM 1539 N N . VAL A 1 187 ? 6.516 0.182 -27.148 1.00 90.62 187 VAL A N 1
ATOM 1540 C CA . VAL A 1 187 ? 5.537 -0.857 -26.804 1.00 90.62 187 VAL A CA 1
ATOM 1541 C C . VAL A 1 187 ? 6.240 -2.147 -26.376 1.00 90.62 187 VAL A C 1
ATOM 1543 O O . VAL A 1 187 ? 5.776 -2.813 -25.456 1.00 90.62 187 VAL A O 1
ATOM 1546 N N . ASP A 1 188 ? 7.368 -2.483 -27.001 1.00 92.44 188 ASP A N 1
ATOM 1547 C CA . ASP A 1 188 ? 8.107 -3.711 -26.698 1.00 92.44 188 ASP A CA 1
ATOM 1548 C C . ASP A 1 188 ? 8.755 -3.662 -25.309 1.00 92.44 188 ASP A C 1
ATOM 1550 O O . ASP A 1 188 ? 8.669 -4.631 -24.557 1.00 92.44 188 ASP A O 1
ATOM 1554 N N . GLU A 1 189 ? 9.313 -2.511 -24.922 1.00 93.12 189 GLU A N 1
ATOM 1555 C CA . GLU A 1 189 ? 9.845 -2.284 -23.572 1.00 93.12 189 GLU A CA 1
ATOM 1556 C C . GLU A 1 189 ? 8.715 -2.259 -22.528 1.00 93.12 189 GLU A C 1
ATOM 1558 O O . GLU A 1 189 ? 8.838 -2.830 -21.449 1.00 93.12 189 GLU A O 1
ATOM 1563 N N . ALA A 1 190 ? 7.559 -1.672 -22.857 1.00 92.69 190 ALA A N 1
ATOM 1564 C CA . ALA A 1 190 ? 6.386 -1.747 -21.988 1.00 92.69 190 ALA A CA 1
ATOM 1565 C C . ALA A 1 190 ? 5.940 -3.199 -21.753 1.00 92.69 190 ALA A C 1
ATOM 1567 O O . ALA A 1 190 ? 5.688 -3.592 -20.614 1.00 92.69 190 ALA A O 1
ATOM 1568 N N . ARG A 1 191 ? 5.896 -4.016 -22.810 1.00 90.94 191 ARG A N 1
ATOM 1569 C CA . ARG A 1 191 ? 5.512 -5.430 -22.723 1.00 90.94 191 ARG A CA 1
ATOM 1570 C C . ARG A 1 191 ? 6.517 -6.262 -21.932 1.00 90.94 191 ARG A C 1
ATOM 1572 O O . ARG A 1 191 ? 6.082 -7.088 -21.134 1.00 90.94 191 ARG A O 1
ATOM 1579 N N . SER A 1 192 ? 7.823 -6.035 -22.096 1.00 91.69 192 SER A N 1
ATOM 1580 C CA . SER A 1 192 ? 8.847 -6.754 -21.321 1.00 91.69 192 SER A CA 1
ATOM 1581 C C . SER A 1 192 ? 8.769 -6.450 -19.819 1.00 91.69 192 SER A C 1
ATOM 1583 O O . SER A 1 192 ? 9.130 -7.291 -19.000 1.00 91.69 192 SER A O 1
ATOM 1585 N N . MET A 1 193 ? 8.215 -5.291 -19.453 1.00 89.81 193 MET A N 1
ATOM 1586 C CA . MET A 1 193 ? 7.934 -4.886 -18.073 1.00 89.81 193 MET A CA 1
ATOM 1587 C C . MET A 1 193 ? 6.525 -5.270 -17.579 1.00 89.81 193 MET A C 1
ATOM 1589 O O . MET A 1 193 ? 6.105 -4.803 -16.522 1.00 89.81 193 MET A O 1
ATOM 1593 N N . ASN A 1 194 ? 5.774 -6.101 -18.315 1.00 92.00 194 ASN A N 1
ATOM 1594 C CA . ASN A 1 194 ? 4.380 -6.470 -18.015 1.00 92.00 194 ASN A CA 1
ATOM 1595 C C . ASN A 1 194 ? 3.396 -5.281 -17.954 1.00 92.00 194 ASN A C 1
ATOM 1597 O O . ASN A 1 194 ? 2.352 -5.353 -17.300 1.00 92.00 194 ASN A O 1
ATOM 1601 N N . LEU A 1 195 ? 3.703 -4.190 -18.656 1.00 93.38 195 LEU A N 1
ATOM 1602 C CA . LEU A 1 195 ? 2.819 -3.037 -18.806 1.00 93.38 195 LEU A CA 1
ATOM 1603 C C . LEU A 1 195 ? 1.926 -3.203 -20.040 1.00 93.38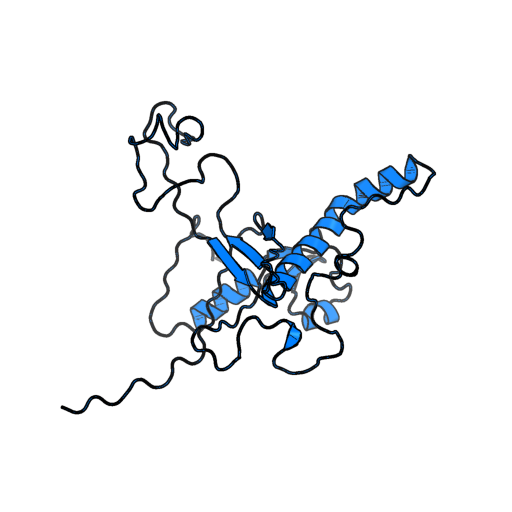 195 LEU A C 1
ATOM 1605 O O . LEU A 1 195 ? 2.275 -3.860 -21.022 1.00 93.38 195 LEU A O 1
ATOM 1609 N N . VAL A 1 196 ? 0.755 -2.571 -20.002 1.00 93.69 196 VAL A N 1
ATOM 1610 C CA . VAL A 1 196 ? -0.209 -2.579 -21.106 1.00 93.69 196 VAL A CA 1
ATOM 1611 C C . VAL A 1 196 ? -0.198 -1.234 -21.813 1.00 93.69 196 VAL A C 1
ATOM 1613 O O . VAL A 1 196 ? -0.252 -0.188 -21.175 1.00 93.69 196 VAL A O 1
ATOM 1616 N N . CYS A 1 197 ? -0.193 -1.256 -23.142 1.00 92.00 197 CYS A N 1
ATOM 1617 C CA . CYS A 1 197 ? -0.415 -0.065 -23.954 1.00 92.00 197 CYS A CA 1
ATOM 1618 C C . CYS A 1 197 ? -1.885 -0.006 -24.384 1.00 92.00 197 CYS A C 1
ATOM 1620 O O . CYS A 1 197 ? -2.355 -0.897 -25.089 1.00 92.00 197 CYS A O 1
ATOM 1622 N N . ALA A 1 198 ? -2.609 1.040 -23.988 1.00 88.88 198 ALA A N 1
ATOM 1623 C CA . ALA A 1 198 ? -3.987 1.281 -24.415 1.00 88.88 198 ALA A CA 1
ATOM 1624 C C . ALA A 1 198 ? -4.195 2.769 -24.710 1.00 88.88 198 ALA A C 1
ATOM 1626 O O . ALA A 1 198 ? -3.715 3.617 -23.963 1.00 88.88 198 ALA A O 1
ATOM 1627 N N . LYS A 1 199 ? -4.905 3.097 -25.800 1.00 86.62 199 LYS A N 1
ATOM 1628 C CA . LYS A 1 199 ? -5.162 4.489 -26.232 1.00 86.62 199 LYS A CA 1
ATOM 1629 C C . LYS A 1 199 ? -3.889 5.363 -26.243 1.00 86.62 199 LYS A C 1
ATOM 1631 O O . LYS A 1 199 ? -3.912 6.501 -25.788 1.00 86.62 199 LYS A O 1
ATOM 1636 N N . ASN A 1 200 ? -2.773 4.815 -26.733 1.00 85.00 200 ASN A N 1
ATOM 1637 C CA . ASN A 1 200 ? -1.449 5.462 -26.767 1.00 85.00 200 ASN A CA 1
ATOM 1638 C C . ASN A 1 200 ? -0.853 5.826 -25.391 1.00 85.00 200 ASN A C 1
ATOM 1640 O O . ASN A 1 200 ? 0.065 6.639 -25.309 1.00 85.00 200 ASN A O 1
ATOM 1644 N N . LEU A 1 201 ? -1.341 5.216 -24.308 1.00 89.94 201 LEU A N 1
ATOM 1645 C CA . LEU A 1 201 ? -0.800 5.362 -22.961 1.00 89.94 201 LEU A CA 1
ATOM 1646 C C . LEU A 1 201 ? -0.265 4.026 -22.454 1.00 89.94 201 LEU A C 1
ATOM 1648 O O . LEU A 1 201 ? -0.879 2.977 -22.648 1.00 89.94 201 LEU A O 1
ATOM 1652 N N . VAL A 1 202 ? 0.879 4.085 -21.778 1.00 94.56 202 VAL A N 1
ATOM 1653 C CA . VAL A 1 202 ? 1.414 2.962 -21.003 1.00 94.56 202 VAL A CA 1
ATOM 1654 C C . VAL A 1 202 ? 0.718 2.943 -19.644 1.00 94.56 202 VAL A C 1
ATOM 1656 O O . VAL A 1 202 ? 0.647 3.974 -18.968 1.00 94.56 202 VAL A O 1
ATOM 1659 N N . ILE A 1 203 ? 0.198 1.780 -19.267 1.00 94.69 203 ILE A N 1
ATOM 1660 C CA . ILE A 1 203 ? -0.619 1.552 -18.078 1.00 94.69 203 ILE A CA 1
ATOM 1661 C C . ILE A 1 203 ? -0.077 0.335 -17.332 1.00 94.69 203 ILE A C 1
ATOM 1663 O O . ILE A 1 203 ? 0.109 -0.740 -17.902 1.00 94.69 203 ILE A O 1
ATOM 1667 N N . ASP A 1 204 ? 0.124 0.505 -16.035 1.00 94.94 204 ASP A N 1
ATOM 1668 C CA . ASP A 1 204 ? 0.350 -0.572 -15.086 1.00 94.94 204 ASP A CA 1
ATOM 1669 C C . ASP A 1 204 ? -0.989 -0.942 -14.444 1.00 94.94 204 ASP A C 1
ATOM 1671 O O . ASP A 1 204 ? -1.638 -0.112 -13.804 1.00 94.94 204 ASP A O 1
ATOM 1675 N N . LYS A 1 205 ? -1.414 -2.187 -14.663 1.00 94.81 205 LYS A N 1
ATOM 1676 C CA . LYS A 1 205 ? -2.638 -2.771 -14.097 1.00 94.81 205 LYS A CA 1
ATOM 1677 C C . LYS A 1 205 ? -2.325 -3.985 -13.221 1.00 94.81 205 LYS A C 1
ATOM 1679 O O . LYS A 1 205 ?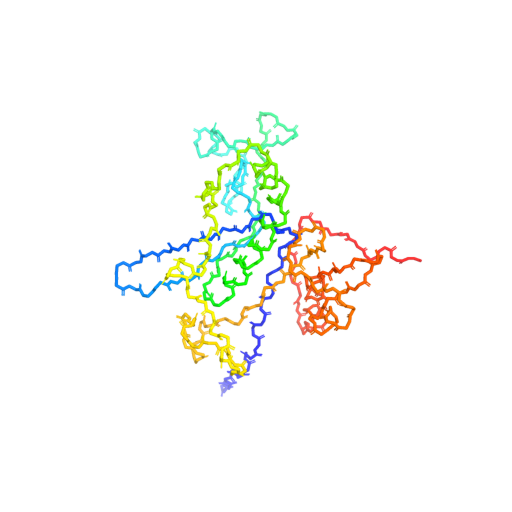 -3.125 -4.917 -13.132 1.00 94.81 205 LYS A O 1
ATOM 1684 N N . SER A 1 206 ? -1.133 -4.014 -12.632 1.00 94.38 206 SER A N 1
ATOM 1685 C CA . SER A 1 206 ? -0.630 -5.165 -11.885 1.00 94.38 206 SER A CA 1
ATOM 1686 C C . SER A 1 206 ? -1.510 -5.536 -10.688 1.00 94.38 206 SER A C 1
ATOM 1688 O O . SER A 1 206 ? -1.660 -6.726 -10.434 1.00 94.38 206 SER A O 1
ATOM 1690 N N . ILE A 1 207 ? -2.197 -4.575 -10.052 1.00 92.31 207 ILE A N 1
ATOM 1691 C CA . ILE A 1 207 ? -3.240 -4.852 -9.039 1.00 92.31 207 ILE A CA 1
ATOM 1692 C C . ILE A 1 207 ? -4.337 -5.763 -9.602 1.00 92.31 207 ILE A C 1
ATOM 1694 O O . ILE A 1 207 ? -4.643 -6.807 -9.029 1.00 92.31 207 ILE A O 1
ATOM 1698 N N . HIS A 1 208 ? -4.904 -5.404 -10.755 1.00 93.44 208 HIS A N 1
ATOM 1699 C CA . HIS A 1 208 ? -5.963 -6.189 -11.387 1.00 93.44 208 HIS A CA 1
ATOM 1700 C C . HIS A 1 208 ? -5.465 -7.591 -11.757 1.00 93.44 208 HIS A C 1
ATOM 1702 O O . HIS A 1 208 ? -6.124 -8.589 -11.467 1.00 93.44 208 HIS A O 1
ATOM 1708 N N . THR A 1 209 ? -4.278 -7.679 -12.363 1.00 93.00 209 THR A N 1
ATOM 1709 C CA . THR A 1 209 ? -3.668 -8.963 -12.732 1.00 93.00 209 THR A CA 1
ATOM 1710 C C . THR A 1 209 ? -3.406 -9.839 -11.503 1.00 93.00 209 THR A C 1
ATOM 1712 O O . THR A 1 209 ? -3.660 -11.043 -11.556 1.00 93.00 209 THR A O 1
ATOM 1715 N N . ALA A 1 210 ? -2.942 -9.252 -10.396 1.00 92.69 210 ALA A N 1
ATOM 1716 C CA . ALA A 1 210 ? -2.696 -9.954 -9.141 1.00 92.69 210 ALA A CA 1
ATOM 1717 C C . ALA A 1 210 ? -3.994 -10.506 -8.536 1.00 92.69 210 ALA A C 1
ATOM 1719 O O . ALA A 1 210 ? -4.038 -11.692 -8.216 1.00 92.69 210 ALA A O 1
ATOM 1720 N N . TYR A 1 211 ? -5.064 -9.703 -8.478 1.00 93.75 211 TYR A N 1
ATOM 1721 C CA . TYR A 1 211 ? -6.392 -10.159 -8.043 1.00 93.75 211 TYR A CA 1
ATOM 1722 C C . TYR A 1 211 ? -6.881 -11.355 -8.869 1.00 93.75 211 TYR A C 1
ATOM 1724 O O . TYR A 1 211 ? -7.237 -12.393 -8.315 1.00 93.75 211 TYR A O 1
ATOM 1732 N N . VAL A 1 212 ? -6.845 -11.250 -10.204 1.00 95.19 212 VAL A N 1
ATOM 1733 C CA . VAL A 1 212 ? -7.273 -12.338 -11.101 1.00 95.19 212 VAL A CA 1
ATOM 1734 C C . VAL A 1 212 ? -6.434 -13.598 -10.886 1.00 95.19 212 VAL A C 1
ATOM 1736 O O . VAL A 1 212 ? -6.982 -14.701 -10.850 1.00 95.19 212 VAL A O 1
ATOM 1739 N N . LYS A 1 213 ? -5.112 -13.455 -10.737 1.00 94.81 213 LYS A N 1
ATOM 1740 C CA . LYS A 1 213 ? -4.210 -14.586 -10.495 1.00 94.81 213 LYS A CA 1
ATOM 1741 C C . LYS A 1 213 ? -4.512 -15.261 -9.158 1.00 94.81 213 LYS A C 1
ATOM 1743 O O . LYS A 1 213 ? -4.659 -16.479 -9.144 1.00 94.81 213 LYS A O 1
ATOM 1748 N N . ALA A 1 214 ? -4.655 -14.486 -8.082 1.00 92.88 214 ALA A N 1
ATOM 1749 C CA . ALA A 1 214 ? -4.954 -14.994 -6.746 1.00 92.88 214 ALA A CA 1
ATOM 1750 C C . ALA A 1 214 ? -6.274 -15.778 -6.727 1.00 92.88 214 ALA A C 1
ATOM 1752 O O . ALA A 1 214 ? -6.298 -16.920 -6.267 1.00 92.88 214 ALA A O 1
ATOM 1753 N N . ILE A 1 215 ? -7.332 -15.216 -7.327 1.00 95.06 215 ILE A N 1
ATOM 1754 C CA . ILE A 1 215 ? -8.644 -15.868 -7.444 1.00 95.06 215 ILE A CA 1
ATOM 1755 C C . ILE A 1 215 ? -8.536 -17.184 -8.218 1.00 95.06 215 ILE A C 1
ATOM 1757 O O . ILE A 1 215 ? -9.021 -18.212 -7.757 1.00 95.06 215 ILE A O 1
ATOM 1761 N N . ARG A 1 216 ? -7.865 -17.179 -9.376 1.00 97.25 216 ARG A N 1
ATOM 1762 C CA . ARG A 1 216 ? -7.703 -18.384 -10.210 1.00 97.25 216 ARG A CA 1
ATOM 1763 C C . ARG A 1 216 ? -6.871 -19.478 -9.542 1.00 97.25 216 ARG A C 1
ATOM 1765 O O . ARG A 1 216 ? -7.056 -20.644 -9.867 1.00 97.25 216 ARG A O 1
ATOM 1772 N N . SER A 1 217 ? -5.945 -19.115 -8.655 1.00 97.00 217 SER A N 1
ATOM 1773 C CA . SER A 1 217 ? -5.093 -20.070 -7.936 1.00 97.00 217 SER A CA 1
ATOM 1774 C C . SER A 1 217 ? -5.684 -20.582 -6.621 1.00 97.00 217 SER A C 1
ATOM 1776 O O . SER A 1 217 ? -5.112 -21.492 -6.021 1.00 97.00 217 SER A O 1
ATOM 1778 N N . ALA A 1 218 ? -6.784 -19.997 -6.138 1.00 96.00 218 ALA A N 1
ATOM 1779 C CA . ALA A 1 218 ? -7.374 -20.372 -4.861 1.00 96.00 218 ALA A CA 1
ATOM 1780 C C . ALA A 1 218 ? -7.883 -21.824 -4.895 1.00 96.00 218 ALA A C 1
ATOM 1782 O O . ALA A 1 218 ? -8.614 -22.217 -5.800 1.00 96.00 218 ALA A O 1
ATOM 1783 N N . ARG A 1 219 ? -7.500 -22.627 -3.894 1.00 97.38 219 ARG A N 1
ATOM 1784 C CA . ARG A 1 219 ? -7.878 -24.053 -3.788 1.00 97.38 219 ARG A CA 1
ATOM 1785 C C . ARG A 1 219 ? -8.971 -24.337 -2.757 1.00 97.38 219 ARG A C 1
ATOM 1787 O O . ARG A 1 219 ? -9.512 -25.437 -2.750 1.00 97.38 219 ARG A O 1
ATOM 1794 N N . HIS A 1 220 ? -9.254 -23.379 -1.874 1.00 96.94 220 HIS A N 1
ATOM 1795 C CA . HIS A 1 220 ? -10.141 -23.574 -0.726 1.00 96.94 220 HIS A CA 1
ATOM 1796 C C . HIS A 1 220 ? -11.223 -22.496 -0.674 1.00 96.94 220 HIS A C 1
ATOM 1798 O O . HIS A 1 220 ? -12.315 -22.704 -1.187 1.00 96.94 220 HIS A O 1
ATOM 1804 N N . PHE A 1 221 ? -10.921 -21.335 -0.097 1.00 96.62 221 PHE A N 1
ATOM 1805 C CA . PHE A 1 221 ? -11.843 -20.207 -0.023 1.00 96.62 221 PHE A CA 1
ATOM 1806 C C . PHE A 1 221 ? -11.109 -18.898 -0.309 1.00 96.62 221 PHE A C 1
ATOM 1808 O O . PHE A 1 221 ? -9.880 -18.830 -0.246 1.00 96.62 221 PHE A O 1
ATOM 1815 N N . ILE A 1 222 ? -11.882 -17.863 -0.625 1.00 94.81 222 ILE A N 1
ATOM 1816 C CA . ILE A 1 222 ? -11.407 -16.492 -0.790 1.00 94.81 222 ILE A CA 1
ATOM 1817 C C . ILE A 1 222 ? -12.221 -15.631 0.168 1.00 94.81 222 ILE A C 1
ATOM 1819 O O . ILE A 1 222 ? -13.447 -15.720 0.190 1.00 94.81 222 ILE A O 1
ATOM 1823 N N . TYR A 1 223 ? -11.531 -14.809 0.949 1.00 95.38 223 TYR A N 1
ATOM 1824 C CA . TYR A 1 223 ? -12.135 -13.808 1.814 1.00 95.38 223 TYR A CA 1
ATOM 1825 C C . TYR A 1 223 ? -11.835 -12.420 1.249 1.00 95.38 223 TYR A C 1
ATOM 1827 O O . TYR A 1 223 ? -10.687 -12.139 0.902 1.00 95.38 223 TYR A O 1
ATOM 1835 N N . ILE A 1 224 ? -12.862 -11.580 1.109 1.00 93.06 224 ILE A N 1
ATOM 1836 C CA . ILE A 1 224 ? -12.739 -10.239 0.530 1.00 93.06 224 ILE A CA 1
ATOM 1837 C C . ILE A 1 224 ? -13.444 -9.245 1.450 1.00 93.06 224 ILE A C 1
ATOM 1839 O O . ILE A 1 224 ? -14.663 -9.291 1.590 1.00 93.06 224 ILE A O 1
ATOM 1843 N N . GLU A 1 225 ? -12.673 -8.313 2.005 1.00 93.62 225 GLU A N 1
ATOM 1844 C CA . GLU A 1 225 ? -13.171 -7.057 2.568 1.00 93.62 225 GLU A CA 1
ATOM 1845 C C . GLU A 1 225 ? -12.832 -5.937 1.588 1.00 93.62 225 GLU A C 1
ATOM 1847 O O . GLU A 1 225 ? -11.670 -5.762 1.215 1.00 93.62 225 GLU A O 1
ATOM 1852 N N . ASN A 1 226 ? -13.839 -5.202 1.120 1.00 92.38 226 ASN A N 1
ATOM 1853 C CA . ASN A 1 226 ? -13.624 -4.079 0.218 1.00 92.38 226 ASN A CA 1
ATOM 1854 C C . ASN A 1 226 ? -14.747 -3.050 0.357 1.00 92.38 226 ASN A C 1
ATOM 1856 O O . ASN A 1 226 ? -15.905 -3.422 0.535 1.00 92.38 226 ASN A O 1
ATOM 1860 N N . GLN A 1 227 ? -14.418 -1.767 0.193 1.00 91.62 227 GLN A N 1
ATOM 1861 C CA . GLN A 1 227 ? -15.409 -0.685 0.224 1.00 91.62 227 GLN A CA 1
ATOM 1862 C C . GLN A 1 227 ? -16.415 -0.789 -0.935 1.00 91.62 227 GLN A C 1
ATOM 1864 O O . GLN A 1 227 ? -17.577 -0.419 -0.791 1.00 91.62 227 GLN A O 1
ATOM 1869 N N . TYR A 1 228 ? -15.977 -1.304 -2.089 1.00 91.56 228 TYR A N 1
ATOM 1870 C CA . TYR A 1 228 ? -16.804 -1.449 -3.287 1.00 91.56 228 TYR A CA 1
ATOM 1871 C C . TYR A 1 228 ? -16.762 -2.882 -3.821 1.00 91.56 228 TYR A C 1
ATOM 1873 O O . TYR A 1 228 ? -15.703 -3.503 -3.886 1.00 91.56 228 TYR A O 1
ATOM 1881 N N . SER A 1 229 ? -17.902 -3.391 -4.286 1.00 94.12 229 SER A N 1
ATOM 1882 C CA . SER A 1 229 ? -17.996 -4.696 -4.952 1.00 94.12 229 SER A CA 1
ATOM 1883 C C . SER A 1 229 ? -18.840 -4.574 -6.218 1.00 94.12 229 SER A C 1
ATOM 1885 O O . SER A 1 229 ? -20.038 -4.838 -6.230 1.00 94.12 229 SER A O 1
ATOM 1887 N N . LEU A 1 230 ? -18.211 -4.073 -7.282 1.00 94.00 230 LEU A N 1
ATOM 1888 C CA . LEU A 1 230 ? -18.834 -3.830 -8.584 1.00 94.00 230 LEU A CA 1
ATOM 1889 C C . LEU A 1 230 ? -17.806 -4.013 -9.707 1.00 94.00 230 LEU A C 1
ATOM 1891 O O . LEU A 1 230 ? -16.637 -3.661 -9.551 1.00 94.00 230 LEU A O 1
ATOM 1895 N N . GLY A 1 231 ? -18.227 -4.577 -10.839 1.00 92.62 231 GLY A N 1
ATOM 1896 C CA . GLY A 1 231 ? -17.344 -4.878 -11.966 1.00 92.62 231 GLY A CA 1
ATOM 1897 C C . GLY A 1 231 ? -17.979 -5.833 -12.976 1.00 92.62 231 GLY A C 1
ATOM 1898 O O . GLY A 1 231 ? -19.171 -6.112 -12.904 1.00 92.62 231 GLY A O 1
ATOM 1899 N N . SER A 1 232 ? -17.174 -6.331 -13.921 1.00 91.25 232 SER A N 1
ATOM 1900 C CA . SER A 1 232 ? -17.579 -7.341 -14.918 1.00 91.25 232 SER A CA 1
ATOM 1901 C C . SER A 1 232 ? -18.844 -6.994 -15.716 1.00 91.25 232 SER A C 1
ATOM 1903 O O . SER A 1 232 ? -19.612 -7.874 -16.083 1.00 91.25 232 SER A O 1
ATOM 1905 N N . SER A 1 233 ? -19.046 -5.714 -16.030 1.00 94.31 233 SER A N 1
ATOM 1906 C CA . SER A 1 233 ? -20.233 -5.205 -16.729 1.00 94.31 233 SER A CA 1
ATOM 1907 C C . SER A 1 233 ? -20.234 -5.456 -18.246 1.00 94.31 233 SER A C 1
ATOM 1909 O O . SER A 1 233 ? -20.881 -4.711 -18.979 1.00 94.31 233 SER A O 1
ATOM 1911 N N . TYR A 1 234 ? -19.441 -6.408 -18.744 1.00 84.69 234 TYR A N 1
ATOM 1912 C CA . TYR A 1 234 ? -19.418 -6.724 -20.172 1.00 84.69 234 TYR A CA 1
ATOM 1913 C C . TYR A 1 234 ? -20.719 -7.455 -20.529 1.00 84.69 234 TYR A C 1
ATOM 1915 O O . TYR A 1 234 ? -21.049 -8.448 -19.881 1.00 84.69 234 TYR A O 1
ATOM 1923 N N . GLY A 1 235 ? -21.444 -6.939 -21.521 1.00 48.53 235 GLY A N 1
ATOM 1924 C CA . GLY A 1 235 ? -22.691 -7.485 -22.057 1.00 48.53 235 GLY A CA 1
ATOM 1925 C C . GLY A 1 235 ? -22.664 -7.496 -23.574 1.00 48.53 235 GLY A C 1
ATOM 1926 O O . GLY A 1 235 ? -21.873 -6.707 -24.144 1.00 48.53 235 GLY A O 1
#

pLDDT: mean 76.41, std 21.44, range [22.16, 97.38]

Mean predicted aligned error: 11.16 Å

Sequence (235 aa):
MQVDSLAWLSNRLWGLSTHTTRNAYLLTRRLLQVQEKNIAFLGGLDLCDGRYDTPQQRLFQDLESVYDNDFHNPMLSKGPREPWHDLHCKIEGPAAYDVLKNFEQRWKKATRFHVFRKHLKNGTLWQDDALRKIDRISRILSPSPSHTNTHGDPNTWVSSEEDCENWHVQVFRSIDFGSVKGFPKSVDEARSMNLVCAKNLVIDKSIHTAYVKAIRSARHFIYIENQYSLGSSYG

Radius of gyration: 22.28 Å; Cα contacts (8 Å, |Δi|>4): 244; chains: 1; bounding box: 51×77×52 Å

InterPro domains:
  IPR015679 Phospholipase D family [PTHR18896] (35-234)

Organism: Ensete ventricosum (NCBI:txid4639)